Protein 4RTH (pdb70)

Sequence (333 aa):
NTDFISYVGDGFKLLIPSKWNPSKEREFPGQVLRYEDNFDANSNVSVIIQPTSKKAITEYGSPEEFLSQVDYLLGKQAYGGKTDETDAVATANVLESSTPVVDGKQYYSITVLTRTADGDEGGKHQLITATVSDGKLYICKAQAGDKRWFKGARKGVEKAAASFSVANTDFISYVGDGFKLLIPSKWNPSKEREFPGQVLRYEDNFDANSNVSVIIQPTSKKAITEYGSPEEFLSQVDYLLGKQAYGGKTDTDAVATANVLESSTPVVDGKQYYSITVLTRTADGDEGGKHQLITATVSDGKLYICKAQAGDKRWFKGARKGVEKAAASFSVA

Radius of gyration: 23.21 Å; Cα contacts (8 Å, |Δi|>4): 766; chains: 2; bounding box: 55×47×57 Å

Nearest PDB structures (foldseek):
  4rth-assembly2_B  TM=1.006E+00  e=1.997E-32  Zea mays
  4rth-assembly1_A  TM=9.972E-01  e=3.518E-30  Zea mays
  5xnl-assembly1_p  TM=9.297E-01  e=4.493E-24  Pisum sativum
  8z9d-assembly1_PP  TM=9.153E-01  e=4.556E-23  Spinacia oleracea
  1v2b-assembly2_B  TM=9.712E-01  e=4.943E-21  Nicotiana tabacum

Secondary structure (DSSP, 8-state):
--SEEEEE-SSEEEEEETT-EE-----STTEEEEEE-SS-TTSEEEEEEEE-S-SSGGGG-SHHHHHHHTGGGG-SB---------S-EEEEEEEEEE--EETTEE-EEEEEEEEESSSS--EEEEEEEEEEETTEEEEEEEEEEHHHHTTT-HHHHHHHHHH-EE-/-TTEEEEE-SSEEEEEETT-EE-----STTEEEEEE-SS-TTSEEEEEEEE-S-SSGGGG-SHHHHHHHTGGGG-SB---------SEEEEEEEEEE--EETTEEEEEEEEEEEESTT---EEEEEEEEEEETTEEEEEEEEEEHHHHTTT-HHHHHHHHHH-EE-

Structure (mmCIF, N/CA/C/O backbone):
data_4RTH
#
_entry.id   4RTH
#
_cell.length_a   40.058
_cell.length_b   38.328
_cell.length_c   61.116
_cell.angle_alpha   83.41
_cell.angle_beta   66.40
_cell.angle_gamma   63.53
#
_symmetry.space_group_name_H-M   'P 1'
#
loop_
_entity.id
_entity.type
_entity.pdbx_description
1 polymer 'Membrane-extrinsic protein of photosystem II PsbP'
2 water water
#
loop_
_atom_site.group_PDB
_atom_site.id
_atom_site.type_symbol
_atom_site.label_atom_id
_atom_site.label_alt_id
_atom_site.label_comp_id
_atom_site.label_asym_id
_atom_site.label_entity_id
_atom_site.label_seq_id
_atom_site.pdbx_PDB_ins_code
_atom_site.Cartn_x
_atom_site.Cartn_y
_atom_site.Cartn_z
_atom_site.occupancy
_atom_site.B_iso_or_equiv
_atom_site.auth_seq_id
_atom_site.auth_comp_id
_atom_site.auth_asym_id
_atom_site.auth_atom_id
_atom_site.pdbx_PDB_model_num
ATOM 1 N N . ASN A 1 15 ? 19.901 -8.410 -25.577 1.00 44.21 15 ASN A N 1
ATOM 2 C CA . ASN A 1 15 ? 20.422 -8.651 -24.197 1.00 42.49 15 ASN A CA 1
ATOM 3 C C . ASN A 1 15 ? 19.515 -9.624 -23.434 1.00 42.14 15 ASN A C 1
ATOM 4 O O . ASN A 1 15 ? 18.287 -9.522 -23.501 1.00 43.71 15 ASN A O 1
ATOM 9 N N . THR A 1 16 ? 20.130 -10.576 -22.734 1.00 38.47 16 THR A N 1
ATOM 10 C CA . THR A 1 16 ? 19.398 -11.601 -21.978 1.00 35.30 16 THR A CA 1
ATOM 11 C C . THR A 1 16 ? 18.727 -11.026 -20.717 1.00 30.62 16 THR A C 1
ATOM 12 O O . THR A 1 16 ? 17.606 -11.416 -20.362 1.00 31.24 16 THR A O 1
ATOM 16 N N . ASP A 1 17 ? 19.429 -10.122 -20.034 1.00 26.10 17 ASP A N 1
ATOM 17 C CA . ASP A 1 17 ? 18.934 -9.527 -18.785 1.00 22.34 17 ASP A CA 1
ATOM 18 C C . ASP A 1 17 ? 17.928 -8.390 -18.974 1.00 18.35 17 ASP A C 1
ATOM 19 O O . A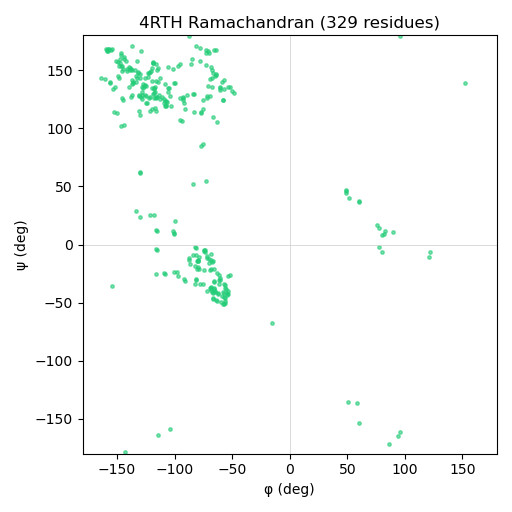SP A 1 17 ? 17.213 -8.043 -18.029 1.00 16.07 17 ASP A O 1
ATOM 24 N N . PHE A 1 18 ? 17.914 -7.768 -20.154 1.00 15.16 18 PHE A N 1
ATOM 25 C CA . PHE A 1 18 ? 17.060 -6.622 -20.406 1.00 13.71 18 PHE A CA 1
ATOM 26 C C . PHE A 1 18 ? 16.394 -6.691 -21.749 1.00 13.32 18 PHE A C 1
ATOM 27 O O . PHE A 1 18 ? 16.928 -7.263 -22.692 1.00 16.44 18 PHE A O 1
ATOM 35 N N . ILE A 1 19 ? 15.217 -6.102 -21.836 1.00 12.04 19 ILE A N 1
ATOM 36 C CA . ILE A 1 19 ? 14.633 -5.838 -23.136 1.00 12.66 19 ILE A CA 1
ATOM 37 C C . ILE A 1 19 ? 14.746 -4.352 -23.440 1.00 11.75 19 ILE A C 1
ATOM 38 O O . ILE A 1 19 ? 14.832 -3.525 -22.530 1.00 11.12 19 ILE A O 1
ATOM 43 N N . SER A 1 20 ? 14.800 -4.038 -24.719 1.00 11.32 20 SER A N 1
ATOM 44 C CA . SER A 1 20 ? 14.822 -2.668 -25.183 1.00 11.79 20 SER A CA 1
ATOM 45 C C . SER A 1 20 ? 13.379 -2.207 -25.458 1.00 11.23 20 SER A C 1
ATOM 46 O O . SER A 1 20 ? 12.663 -2.825 -26.254 1.00 12.54 20 SER A O 1
ATOM 49 N N . TYR A 1 21 ? 12.958 -1.145 -24.782 1.00 9.97 21 TYR A N 1
ATOM 50 C CA . TYR A 1 21 ? 11.644 -0.555 -24.960 1.00 9.60 21 TYR A CA 1
ATOM 51 C C . TYR A 1 21 ? 11.785 0.811 -25.630 1.00 9.67 21 TYR A C 1
ATOM 52 O O . TYR A 1 21 ? 12.502 1.653 -25.132 1.00 10.56 21 TYR A O 1
ATOM 61 N N . VAL A 1 22 ? 11.066 1.034 -26.729 1.00 8.96 22 VAL A N 1
ATOM 62 C CA . VAL A 1 22 ? 11.075 2.330 -27.403 1.00 9.10 22 VAL A CA 1
ATOM 63 C C . VAL A 1 22 ? 9.678 2.910 -27.332 1.00 9.50 22 VAL A C 1
ATOM 64 O O . VAL A 1 22 ? 8.723 2.393 -27.928 1.00 9.68 22 VAL A O 1
ATOM 68 N N . GLY A 1 23 ? 9.538 4.013 -26.630 1.00 9.90 23 GLY A N 1
ATOM 69 C CA . GLY A 1 23 ? 8.234 4.651 -26.493 1.00 10.59 23 GLY A CA 1
ATOM 70 C C . GLY A 1 23 ? 8.125 5.876 -27.366 1.00 11.46 23 GLY A C 1
ATOM 71 O O . GLY A 1 23 ? 8.872 6.015 -28.338 1.00 13.29 23 GLY A O 1
ATOM 72 N N . ASP A 1 24 ? 7.196 6.765 -27.012 1.00 12.57 24 ASP A N 1
ATOM 73 C CA . ASP A 1 24 ? 6.971 7.995 -27.750 1.00 13.58 24 ASP A CA 1
ATOM 74 C C . ASP A 1 24 ? 8.038 9.035 -27.439 1.00 12.90 24 ASP A C 1
ATOM 75 O O . ASP A 1 24 ? 7.843 9.886 -26.574 1.00 14.74 24 ASP A O 1
ATOM 80 N N . GLY A 1 25 ? 9.164 8.950 -28.146 1.00 12.14 25 GLY A N 1
ATOM 81 C CA . GLY A 1 25 ? 10.264 9.904 -28.027 1.00 11.56 25 GLY A CA 1
ATOM 82 C C . GLY A 1 25 ? 11.317 9.555 -26.981 1.00 10.87 25 GLY A C 1
ATOM 83 O O . GLY A 1 25 ? 12.206 10.340 -26.694 1.00 11.13 25 GLY A O 1
ATOM 84 N N . PHE A 1 26 ? 11.250 8.338 -26.462 1.00 10.33 26 PHE A N 1
ATOM 85 C CA . PHE A 1 26 ? 12.235 7.895 -25.478 1.00 9.39 26 PHE A CA 1
ATOM 86 C C . PHE A 1 26 ? 12.495 6.425 -25.633 1.00 9.81 26 PHE A C 1
ATOM 87 O O . PHE A 1 26 ? 11.715 5.706 -26.282 1.00 9.28 26 PHE A O 1
ATOM 95 N N . LYS A 1 27 ? 13.582 5.966 -25.024 1.00 9.82 27 LYS A N 1
ATOM 96 C CA . LYS A 1 27 ? 13.832 4.531 -24.933 1.00 10.58 27 LYS A CA 1
ATOM 97 C C . LYS A 1 27 ? 14.491 4.196 -23.609 1.00 9.26 27 LYS A C 1
ATOM 98 O O . LYS A 1 27 ? 15.029 5.074 -22.935 1.00 9.64 27 LYS A O 1
ATOM 104 N N . LEU A 1 28 ? 14.389 2.938 -23.214 1.00 8.49 28 LEU A N 1
ATOM 105 C CA . LEU A 1 28 ? 15.043 2.448 -21.997 1.00 8.58 28 LEU A CA 1
ATOM 106 C C . LEU A 1 28 ? 15.206 0.952 -22.041 1.00 8.70 28 LEU A C 1
ATOM 107 O O . LEU A 1 28 ? 14.630 0.284 -22.899 1.00 9.18 28 LEU A O 1
ATOM 112 N N . LEU A 1 29 ? 16.021 0.448 -21.119 1.00 8.83 29 LEU A N 1
ATOM 113 C CA . LEU A 1 29 ? 16.175 -0.976 -20.890 1.00 8.93 29 LEU A CA 1
ATOM 114 C C . LEU A 1 29 ? 15.332 -1.362 -19.683 1.00 9.04 29 LEU A C 1
ATOM 115 O O . LEU A 1 29 ? 15.290 -0.646 -18.685 1.00 9.67 29 LEU A O 1
ATOM 120 N N . ILE A 1 30 ? 14.661 -2.502 -19.780 1.00 8.93 30 ILE A N 1
ATOM 121 C CA . ILE A 1 30 ? 13.774 -2.976 -18.724 1.00 9.28 30 ILE A CA 1
ATOM 122 C C . ILE A 1 30 ? 14.187 -4.416 -18.383 1.00 9.22 30 ILE A C 1
ATOM 123 O O . ILE A 1 30 ? 14.388 -5.223 -19.293 1.00 9.13 30 ILE A O 1
ATOM 128 N N . PRO A 1 31 ? 14.290 -4.748 -17.088 1.00 9.45 31 PRO A N 1
ATOM 129 C CA . PRO A 1 31 ? 14.592 -6.133 -16.721 1.00 9.87 31 PRO A CA 1
ATOM 130 C C . PRO A 1 31 ? 13.686 -7.108 -17.466 1.00 10.93 31 PRO A C 1
ATOM 131 O O . PRO A 1 31 ? 12.483 -6.914 -17.534 1.00 9.94 31 PRO A O 1
ATOM 135 N N . SER A 1 32 ? 14.286 -8.127 -18.069 1.00 12.39 32 SER A N 1
ATOM 136 C CA . SER A 1 32 ? 13.602 -8.963 -19.026 1.00 13.51 32 SER A CA 1
ATOM 137 C C . SER A 1 32 ? 12.509 -9.845 -18.427 1.00 14.14 32 SER A C 1
ATOM 138 O O . SER A 1 32 ? 11.619 -10.280 -19.154 1.00 14.93 32 SER A O 1
ATOM 141 N N . LYS A 1 33 ? 12.578 -10.098 -17.130 1.00 14.93 33 LYS A N 1
ATOM 142 C CA . LYS A 1 33 ? 11.530 -10.850 -16.423 1.00 16.27 33 LYS A CA 1
ATOM 143 C C . LYS A 1 33 ? 10.299 -10.005 -16.080 1.00 14.76 33 LYS A C 1
ATOM 144 O O . LYS A 1 33 ? 9.257 -10.550 -15.737 1.00 16.47 33 LYS A O 1
ATOM 150 N N . TRP A 1 34 ? 10.402 -8.683 -16.171 1.00 12.27 34 TRP A N 1
ATOM 151 C CA . TRP A 1 34 ? 9.265 -7.817 -15.868 1.00 10.98 34 TRP A CA 1
ATOM 152 C C . TRP A 1 34 ? 8.262 -7.791 -17.014 1.00 11.51 34 TRP A C 1
ATOM 153 O O . TRP A 1 34 ? 8.594 -8.133 -18.143 1.00 11.95 34 TRP A O 1
ATOM 164 N N . ASN A 1 35 ? 7.025 -7.427 -16.700 1.00 10.84 35 ASN A N 1
ATOM 165 C CA . ASN A 1 35 ? 5.974 -7.351 -17.701 1.00 12.03 35 ASN A CA 1
ATOM 166 C C . ASN A 1 35 ? 5.179 -6.066 -17.623 1.00 10.48 35 ASN A C 1
ATOM 167 O O . ASN A 1 35 ? 5.160 -5.400 -16.587 1.00 9.60 35 ASN A O 1
ATOM 172 N N . PRO A 1 36 ? 4.527 -5.696 -18.735 1.00 10.87 36 PRO A N 1
ATOM 173 C CA . PRO A 1 36 ? 3.742 -4.479 -18.742 1.00 11.96 36 PRO A CA 1
ATOM 174 C C . PRO A 1 36 ? 2.557 -4.540 -17.812 1.00 12.58 36 PRO A C 1
ATOM 175 O O . PRO A 1 36 ? 1.982 -5.608 -17.594 1.00 15.27 36 PRO A O 1
ATOM 179 N N . SER A 1 37 ? 2.252 -3.398 -17.219 1.00 12.75 37 SER A N 1
ATOM 180 C CA . SER A 1 37 ? 1.116 -3.218 -16.343 1.00 13.56 37 SER A CA 1
ATOM 181 C C . SER A 1 37 ? 0.266 -2.092 -16.907 1.00 15.00 37 SER A C 1
ATOM 182 O O . SER A 1 37 ? 0.805 -1.116 -17.425 1.00 13.97 37 SER A O 1
ATOM 185 N N . LYS A 1 38 ? -1.054 -2.208 -16.774 1.00 16.85 38 LYS A N 1
ATOM 186 C CA . LYS A 1 38 ? -1.961 -1.128 -17.191 1.00 18.45 38 LYS A CA 1
ATOM 187 C C . LYS A 1 38 ? -2.141 -0.051 -16.133 1.00 17.39 38 LYS A C 1
ATOM 188 O O . LYS A 1 38 ? -2.767 0.971 -16.408 1.00 17.11 38 LYS A O 1
ATOM 194 N N . GLU A 1 39 ? -1.623 -0.289 -14.930 1.00 16.34 39 GLU A N 1
ATOM 195 C CA . GLU A 1 39 ? -1.773 0.657 -13.825 1.00 16.70 39 GLU A CA 1
ATOM 196 C C . GLU A 1 39 ? -1.141 1.992 -14.157 1.00 15.99 39 GLU A C 1
ATOM 197 O O . GLU A 1 39 ? -0.028 2.048 -14.682 1.00 14.64 39 GLU A O 1
ATOM 203 N N . ARG A 1 40 ? -1.882 3.059 -13.884 1.00 15.27 40 ARG A N 1
ATOM 204 C CA . ARG A 1 40 ? -1.406 4.412 -14.137 1.00 16.05 40 ARG A CA 1
ATOM 205 C C . ARG A 1 40 ? -1.629 5.251 -12.899 1.00 16.81 40 ARG A C 1
ATOM 206 O O . ARG A 1 40 ? -2.770 5.481 -12.503 1.00 19.15 40 ARG A O 1
ATOM 214 N N . GLU A 1 41 ? -0.537 5.696 -12.290 1.00 16.92 41 GLU A N 1
ATOM 215 C CA . GLU A 1 41 ? -0.565 6.432 -11.014 1.00 18.07 41 GLU A CA 1
ATOM 216 C C . GLU A 1 41 ? -0.503 7.946 -11.185 1.00 19.11 41 GLU A C 1
ATOM 217 O O . GLU A 1 41 ? -0.954 8.708 -10.316 1.00 20.43 41 GLU A O 1
ATOM 223 N N . PHE A 1 42 ? 0.100 8.379 -12.279 1.00 18.34 42 PHE A N 1
ATOM 224 C CA . PHE A 1 42 ? 0.518 9.769 -12.422 1.00 17.68 42 PHE A CA 1
ATOM 225 C C . PHE A 1 42 ? -0.056 10.361 -13.703 1.00 18.74 42 PHE A C 1
ATOM 226 O O . PHE A 1 42 ? -0.162 9.673 -14.713 1.00 16.05 42 PHE A O 1
ATOM 234 N N . PRO A 1 43 ? -0.436 11.649 -13.656 1.00 21.22 43 PRO A N 1
ATOM 235 C CA . PRO A 1 43 ? -0.826 12.334 -14.880 1.00 20.83 43 PRO A CA 1
ATOM 236 C C . PRO A 1 43 ? 0.303 12.275 -15.904 1.00 18.03 43 PRO A C 1
ATOM 237 O O . PRO A 1 43 ? 1.484 12.479 -15.566 1.00 19.49 43 PRO A O 1
ATOM 241 N N . GLY A 1 44 ? -0.063 11.937 -17.130 1.00 15.47 44 GLY A N 1
ATOM 242 C CA . GLY A 1 44 ? 0.895 11.860 -18.222 1.00 14.38 44 GLY A CA 1
ATOM 243 C C . GLY A 1 44 ? 1.717 10.591 -18.261 1.00 12.79 44 GLY A C 1
ATOM 244 O O . GLY A 1 44 ? 2.630 10.483 -19.067 1.00 11.65 44 GLY A O 1
ATOM 245 N N . GLN A 1 45 ? 1.374 9.620 -17.416 1.00 11.64 45 GLN A N 1
ATOM 246 C CA . GLN A 1 45 ? 2.094 8.341 -17.424 1.00 11.01 45 GLN A CA 1
ATOM 247 C C . GLN A 1 45 ? 1.790 7.554 -18.694 1.00 11.30 45 GLN A C 1
ATOM 248 O O . GLN A 1 45 ? 0.642 7.337 -19.041 1.00 12.05 45 GLN A O 1
ATOM 254 N N . VAL A 1 46 ? 2.838 7.127 -19.370 1.00 10.68 46 VAL A N 1
ATOM 255 C CA . VAL A 1 46 ? 2.715 6.388 -20.624 1.00 10.33 46 VAL A CA 1
ATOM 256 C C . VAL A 1 46 ? 3.228 4.940 -20.546 1.00 10.46 46 VAL A C 1
ATOM 257 O O . VAL A 1 46 ? 3.107 4.188 -21.509 1.00 10.63 46 VAL A O 1
ATOM 261 N N . LEU A 1 47 ? 3.807 4.552 -19.415 1.00 9.98 47 LEU A N 1
ATOM 262 C CA . LEU A 1 47 ? 4.421 3.241 -19.297 1.00 10.17 47 LEU A CA 1
ATOM 263 C C . LEU A 1 47 ? 4.485 2.770 -17.850 1.00 9.21 47 LEU A C 1
ATOM 264 O O . LEU A 1 47 ? 4.774 3.558 -16.950 1.00 8.66 47 LEU A O 1
ATOM 269 N N . ARG A 1 48 ? 4.228 1.488 -17.650 1.00 8.79 48 ARG A N 1
ATOM 270 C CA . ARG A 1 48 ? 4.596 0.805 -16.402 1.00 8.91 48 ARG A CA 1
ATOM 271 C C . ARG A 1 48 ? 4.980 -0.630 -16.700 1.00 8.65 48 ARG A C 1
ATOM 272 O O . ARG A 1 48 ? 4.204 -1.349 -17.337 1.00 9.61 48 ARG A O 1
ATOM 280 N N . TYR A 1 49 ? 6.168 -1.041 -16.253 1.00 8.06 49 TYR A N 1
ATOM 281 C CA . TYR A 1 49 ? 6.547 -2.462 -16.231 1.00 8.34 49 TYR A CA 1
ATOM 282 C C . TYR A 1 49 ? 6.852 -2.807 -14.793 1.00 8.60 49 TYR A C 1
ATOM 283 O O . TYR A 1 49 ? 7.295 -1.951 -14.018 1.00 8.68 49 TYR A O 1
ATOM 292 N N . GLU A 1 50 ? 6.609 -4.053 -14.417 1.00 8.94 50 GLU A N 1
ATOM 293 C CA . GLU A 1 50 ? 6.796 -4.472 -13.036 1.00 9.62 50 GLU A CA 1
ATOM 294 C C . GLU A 1 50 ? 7.156 -5.959 -12.945 1.00 9.59 50 GLU A C 1
ATOM 295 O O . GLU A 1 50 ? 6.863 -6.759 -13.839 1.00 9.33 50 GLU A O 1
ATOM 301 N N . ASP A 1 51 ? 7.783 -6.304 -11.833 1.00 10.05 51 ASP A N 1
ATOM 302 C CA . ASP A 1 51 ? 8.071 -7.696 -11.473 1.00 11.23 51 ASP A CA 1
ATOM 303 C C . ASP A 1 51 ? 6.776 -8.447 -11.173 1.00 13.04 51 ASP A C 1
ATOM 304 O O . ASP A 1 51 ? 5.944 -7.935 -10.465 1.00 14.15 51 ASP A O 1
ATOM 309 N N . ASN A 1 52 ? 6.687 -9.669 -11.710 1.00 14.58 52 ASN A N 1
ATOM 310 C CA . ASN A 1 52 ? 5.520 -10.543 -11.590 1.00 16.73 52 ASN A CA 1
ATOM 311 C C . ASN A 1 52 ? 5.259 -10.869 -10.132 1.00 16.68 52 ASN A C 1
ATOM 312 O O . ASN A 1 52 ? 4.112 -11.044 -9.717 1.00 19.51 52 ASN A O 1
ATOM 317 N N . PHE A 1 53 ? 6.334 -10.969 -9.356 1.00 14.42 53 PHE A N 1
ATOM 318 C CA . PHE A 1 53 ? 6.259 -11.411 -7.973 1.00 15.71 53 PHE A CA 1
ATOM 319 C C . PHE A 1 53 ? 6.104 -10.293 -6.954 1.00 16.00 53 PHE A C 1
ATOM 320 O O . PHE A 1 53 ? 5.557 -10.507 -5.877 1.00 18.69 53 PHE A O 1
ATOM 328 N N . ASP A 1 54 ? 6.636 -9.120 -7.278 1.00 14.57 54 ASP A N 1
ATOM 329 C CA . ASP A 1 54 ? 6.559 -7.984 -6.361 1.00 14.61 54 ASP A CA 1
ATOM 330 C C . ASP A 1 54 ? 6.384 -6.717 -7.171 1.00 13.27 54 ASP A C 1
ATOM 331 O O . ASP A 1 54 ? 7.353 -6.194 -7.725 1.00 12.49 54 ASP A O 1
ATOM 336 N N . ALA A 1 55 ? 5.154 -6.213 -7.210 1.00 13.09 55 ALA A N 1
ATOM 337 C CA . ALA A 1 55 ? 4.825 -5.062 -8.038 1.00 12.58 55 ALA A CA 1
ATOM 338 C C . ALA A 1 55 ? 5.502 -3.784 -7.596 1.00 12.83 55 ALA A C 1
ATOM 339 O O . ALA A 1 55 ? 5.523 -2.825 -8.362 1.00 12.69 55 ALA A O 1
ATOM 341 N N . ASN A 1 56 ? 6.064 -3.776 -6.391 1.00 11.67 56 ASN A N 1
ATOM 342 C CA . ASN A 1 56 ? 6.857 -2.635 -5.931 1.00 12.55 56 ASN A CA 1
ATOM 343 C C . ASN A 1 56 ? 8.202 -2.520 -6.638 1.00 10.61 56 ASN A C 1
ATOM 344 O O . ASN A 1 56 ? 8.889 -1.499 -6.491 1.00 9.55 56 ASN A O 1
ATOM 349 N N . SER A 1 57 ? 8.596 -3.554 -7.376 1.00 9.52 57 SER A N 1
ATOM 350 C CA . SER A 1 57 ? 9.746 -3.463 -8.265 1.00 8.97 57 SER A CA 1
ATOM 351 C C . SER A 1 57 ? 9.208 -3.096 -9.617 1.00 8.89 57 SER A C 1
ATOM 352 O O . SER A 1 57 ? 8.597 -3.922 -10.272 1.00 9.34 57 SER A O 1
ATOM 355 N N . ASN A 1 58 ? 9.414 -1.846 -10.034 1.00 8.25 58 ASN A N 1
ATOM 356 C CA . ASN A 1 58 ? 8.775 -1.387 -11.259 1.00 8.62 58 ASN A CA 1
ATOM 357 C C . ASN A 1 58 ? 9.489 -0.214 -11.874 1.00 8.21 58 ASN A C 1
ATOM 358 O O . ASN A 1 58 ? 10.384 0.369 -11.266 1.00 8.31 58 ASN A O 1
ATOM 363 N N . VAL A 1 59 ? 9.104 0.098 -13.106 1.00 7.88 59 VAL A N 1
ATOM 364 C CA . VAL A 1 59 ? 9.592 1.304 -13.781 1.00 7.52 59 VAL A CA 1
ATOM 365 C C . VAL A 1 59 ? 8.410 1.977 -14.476 1.00 7.96 59 VAL A C 1
ATOM 366 O O . VAL A 1 59 ? 7.527 1.301 -15.029 1.00 8.17 59 VAL A O 1
ATOM 370 N N . SER A 1 60 ? 8.388 3.309 -14.411 1.00 7.80 60 SER A N 1
ATOM 371 C CA . SER A 1 60 ? 7.308 4.132 -14.939 1.00 8.27 60 SER A CA 1
ATOM 372 C C . SER A 1 60 ? 7.932 5.201 -15.800 1.00 7.76 60 SER A C 1
ATOM 373 O O . SER A 1 60 ? 9.030 5.652 -15.485 1.00 7.74 60 SER A O 1
ATOM 376 N N . VAL A 1 61 ? 7.241 5.604 -16.865 1.00 7.32 61 VAL A N 1
ATOM 377 C CA . VAL A 1 61 ? 7.629 6.785 -17.652 1.00 7.72 61 VAL A CA 1
ATOM 378 C C . VAL A 1 61 ? 6.452 7.736 -17.740 1.00 8.65 61 VAL A C 1
ATOM 379 O O . VAL A 1 61 ? 5.313 7.310 -17.948 1.00 8.72 61 VAL A O 1
ATOM 383 N N . ILE A 1 62 ? 6.761 9.021 -17.573 1.00 9.80 62 ILE A N 1
ATOM 384 C CA . ILE A 1 62 ? 5.769 10.097 -17.563 1.00 11.89 62 ILE A CA 1
ATOM 385 C C . ILE A 1 62 ? 6.217 11.140 -18.574 1.00 12.60 62 ILE A C 1
ATOM 386 O O . ILE A 1 62 ? 7.403 11.482 -18.651 1.00 13.39 62 ILE A O 1
ATOM 391 N N . ILE A 1 63 ? 5.266 11.661 -19.343 1.00 12.78 63 ILE A N 1
ATOM 392 C CA . ILE A 1 63 ? 5.534 12.726 -20.289 1.00 13.82 63 ILE A CA 1
ATOM 393 C C . ILE A 1 63 ? 4.480 13.799 -20.070 1.00 14.72 63 ILE A C 1
ATOM 394 O O . ILE A 1 63 ? 3.278 13.510 -20.043 1.00 15.29 63 ILE A O 1
ATOM 399 N N . GLN A 1 64 ? 4.938 15.030 -19.886 1.00 16.05 64 GLN A N 1
ATOM 400 C CA . GLN A 1 64 ? 4.010 16.152 -19.708 1.00 18.09 64 GLN A CA 1
ATOM 401 C C . GLN A 1 64 ? 4.477 17.358 -20.459 1.00 18.58 64 GLN A C 1
ATOM 402 O O . GLN A 1 64 ? 5.671 17.563 -20.610 1.00 17.63 64 GLN A O 1
ATOM 408 N N . PRO A 1 65 ? 3.537 18.217 -20.881 1.00 19.33 65 PRO A N 1
ATOM 409 C CA . PRO A 1 65 ? 3.953 19.483 -21.466 1.00 19.55 65 PRO A CA 1
ATOM 410 C C . PRO A 1 65 ? 4.684 20.376 -20.464 1.00 19.60 65 PRO A C 1
ATOM 411 O O . PRO A 1 65 ? 4.384 20.361 -19.281 1.00 21.23 65 PRO A O 1
ATOM 415 N N . THR A 1 66 ? 5.645 21.145 -20.953 1.00 19.27 66 THR A N 1
ATOM 416 C CA . THR A 1 66 ? 6.334 22.127 -20.132 1.00 21.30 66 THR A CA 1
ATOM 417 C C . THR A 1 66 ? 6.673 23.363 -20.959 1.00 23.23 66 THR A C 1
ATOM 418 O O . THR A 1 66 ? 6.942 23.265 -22.156 1.00 25.04 66 THR A O 1
ATOM 422 N N . SER A 1 67 ? 6.737 24.501 -20.274 1.00 27.52 67 SER A N 1
ATOM 423 C CA . SER A 1 67 ? 7.217 25.754 -20.871 1.00 30.74 67 SER A CA 1
ATOM 424 C C . SER A 1 67 ? 8.742 25.902 -20.754 1.00 29.26 67 SER A C 1
ATOM 425 O O . SER A 1 67 ? 9.334 26.771 -21.387 1.00 30.43 67 SER A O 1
ATOM 428 N N . LYS A 1 68 ? 9.363 25.044 -19.943 1.00 28.39 68 LYS A N 1
ATOM 429 C CA . LYS A 1 68 ? 10.814 25.007 -19.802 1.00 26.59 68 LYS A CA 1
ATOM 430 C C . LYS A 1 68 ? 11.532 24.538 -21.071 1.00 25.17 68 LYS A C 1
ATOM 431 O O . LYS A 1 68 ? 10.997 23.756 -21.856 1.00 29.13 68 LYS A O 1
ATOM 437 N N . LYS A 1 69 ? 12.752 25.024 -21.275 1.00 25.22 69 LYS A N 1
ATOM 438 C CA . LYS A 1 69 ? 13.582 24.596 -22.410 1.00 25.16 69 LYS A CA 1
ATOM 439 C C . LYS A 1 69 ? 14.591 23.529 -22.022 1.00 22.48 69 LYS A C 1
ATOM 440 O O . LYS A 1 69 ? 15.084 22.777 -22.878 1.00 21.71 69 LYS A O 1
ATOM 446 N N . ALA A 1 70 ? 14.921 23.492 -20.734 1.00 18.87 70 ALA A N 1
ATOM 447 C CA . ALA A 1 70 ? 15.895 22.551 -20.211 1.00 18.29 70 ALA A CA 1
ATOM 448 C C . ALA A 1 70 ? 15.517 22.182 -18.787 1.00 15.43 70 ALA A C 1
ATOM 449 O O . ALA A 1 70 ? 14.892 22.957 -18.079 1.00 14.86 70 ALA A O 1
ATOM 451 N N . ILE A 1 71 ? 15.933 20.997 -18.377 1.00 14.49 71 ILE A N 1
ATOM 452 C CA . ILE A 1 71 ? 15.605 20.488 -17.055 1.00 13.94 71 ILE A CA 1
ATOM 453 C C . ILE A 1 71 ? 16.149 21.382 -15.934 1.00 13.07 71 ILE A C 1
ATOM 454 O O . ILE A 1 71 ? 15.570 21.484 -14.851 1.00 11.77 71 ILE A O 1
ATOM 459 N N . THR A 1 72 ? 17.274 22.041 -16.204 1.00 12.79 72 THR A N 1
ATOM 460 C CA . THR A 1 72 ? 17.889 22.902 -15.195 1.00 13.19 72 THR A CA 1
ATOM 461 C C . THR A 1 72 ? 17.054 24.142 -14.863 1.00 13.60 72 THR A C 1
ATOM 462 O O . THR A 1 72 ? 17.288 24.789 -13.832 1.00 13.46 72 THR A O 1
ATOM 466 N N . GLU A 1 73 ? 16.079 24.471 -15.687 1.00 13.69 73 GLU A N 1
ATOM 467 C CA . GLU A 1 73 ? 15.170 25.570 -15.377 1.00 13.94 73 GLU A CA 1
ATOM 468 C C . GLU A 1 73 ? 14.183 25.265 -14.252 1.00 13.96 73 GLU A C 1
ATOM 469 O O . GLU A 1 73 ? 13.468 26.157 -13.767 1.00 15.18 73 GLU A O 1
ATOM 475 N N . TYR A 1 74 ? 14.136 24.000 -13.834 1.00 13.25 74 TYR A N 1
ATOM 476 C CA . TYR A 1 74 ? 13.370 23.633 -12.661 1.00 13.57 74 TYR A CA 1
ATOM 477 C C . TYR A 1 74 ? 14.132 23.910 -11.371 1.00 13.56 74 TYR A C 1
ATOM 478 O O . TYR A 1 74 ? 13.594 23.705 -10.284 1.00 15.19 74 TYR A O 1
ATOM 487 N N . GLY A 1 75 ? 15.377 24.375 -11.476 1.00 11.67 75 GLY A N 1
ATOM 488 C CA . GLY A 1 75 ? 16.231 24.536 -10.319 1.00 11.92 75 GLY A CA 1
ATOM 489 C C . GLY A 1 75 ? 17.135 23.342 -10.119 1.00 11.45 75 GLY A C 1
ATOM 490 O O . GLY A 1 75 ? 17.362 22.553 -11.041 1.00 13.88 75 GLY A O 1
ATOM 491 N N . SER A 1 76 ? 17.666 23.206 -8.921 1.00 10.82 76 SER A N 1
ATOM 492 C CA . SER A 1 76 ? 18.559 22.114 -8.561 1.00 11.04 76 SER A CA 1
ATOM 493 C C . SER A 1 76 ? 17.828 20.786 -8.603 1.00 10.16 76 SER A C 1
ATOM 494 O O . SER A 1 76 ? 16.619 20.775 -8.669 1.00 9.43 76 SER A O 1
ATOM 497 N N . PRO A 1 77 ? 18.559 19.662 -8.550 1.00 10.24 77 PRO A N 1
ATOM 498 C CA . PRO A 1 77 ? 17.832 18.396 -8.503 1.00 10.10 77 PRO A CA 1
ATOM 499 C C . PRO A 1 77 ? 16.835 18.309 -7.342 1.00 9.56 77 PRO A C 1
ATOM 500 O O . PRO A 1 77 ? 15.742 17.773 -7.511 1.00 8.34 77 PRO A O 1
ATOM 504 N N . GLU A 1 78 ? 17.188 18.863 -6.185 1.00 9.98 78 GLU A N 1
ATOM 505 C CA . GLU A 1 78 ? 16.263 18.864 -5.038 1.00 10.12 78 GLU A CA 1
ATOM 506 C C . GLU A 1 78 ? 15.068 19.785 -5.258 1.00 9.67 78 GLU A C 1
ATOM 507 O O . GLU A 1 78 ? 13.963 19.454 -4.843 1.00 9.28 78 GLU A O 1
ATOM 513 N N . GLU A 1 79 ? 15.286 20.928 -5.891 1.00 8.76 79 GLU A N 1
ATOM 514 C CA . GLU A 1 79 ? 14.171 21.814 -6.251 1.00 9.06 79 GLU A CA 1
ATOM 515 C C . GLU A 1 79 ? 13.264 21.170 -7.290 1.00 8.83 79 GLU A C 1
ATOM 516 O O . GLU A 1 79 ? 12.032 21.331 -7.258 1.00 8.80 79 GLU A O 1
ATOM 522 N N . PHE A 1 80 ? 13.859 20.448 -8.226 1.00 8.71 80 PHE A N 1
ATOM 523 C CA . PHE A 1 80 ? 13.068 19.703 -9.195 1.00 8.55 80 PHE A CA 1
ATOM 524 C C . PHE A 1 80 ? 12.241 18.638 -8.489 1.00 8.47 80 PHE A C 1
ATOM 525 O O . PHE A 1 80 ? 11.036 18.527 -8.697 1.00 8.36 80 PHE A O 1
ATOM 533 N N . LEU A 1 81 ? 12.895 17.870 -7.625 1.00 8.16 81 LEU A N 1
ATOM 534 C CA . LEU A 1 81 ? 12.190 16.811 -6.903 1.00 8.25 81 LEU A CA 1
ATOM 535 C C . LEU A 1 81 ? 11.007 17.388 -6.090 1.00 8.72 81 LEU A C 1
ATOM 536 O O . LEU A 1 81 ? 9.951 16.787 -6.038 1.00 9.02 81 LEU A O 1
ATOM 541 N N . SER A 1 82 ? 11.224 18.544 -5.469 1.00 8.73 82 SER A N 1
ATOM 542 C CA . SER A 1 82 ? 10.191 19.259 -4.711 1.00 9.09 82 SER A CA 1
ATOM 543 C C . SER A 1 82 ? 8.947 19.487 -5.578 1.00 9.88 82 SER A C 1
ATOM 544 O O . SER A 1 82 ? 7.816 19.325 -5.096 1.00 11.06 82 SER A O 1
ATOM 547 N N . GLN A 1 83 ? 9.178 19.818 -6.843 1.00 9.72 83 GLN A N 1
ATOM 548 C CA . GLN A 1 83 ? 8.106 20.098 -7.790 1.00 10.53 83 GLN A CA 1
ATOM 549 C C . GLN A 1 83 ? 7.427 18.868 -8.346 1.00 10.92 83 GLN A C 1
ATOM 550 O O . GLN A 1 83 ? 6.312 18.966 -8.848 1.00 14.19 83 GLN A O 1
ATOM 556 N N . VAL A 1 84 ? 8.086 17.726 -8.297 1.00 10.84 84 VAL A N 1
ATOM 557 C CA . VAL A 1 84 ? 7.509 16.480 -8.834 1.00 10.50 84 VAL A CA 1
ATOM 558 C C . VAL A 1 84 ? 7.396 15.404 -7.775 1.00 10.48 84 VAL A C 1
ATOM 559 O O . VAL A 1 84 ? 7.324 14.214 -8.090 1.00 10.82 84 VAL A O 1
ATOM 563 N N . ASP A 1 85 ? 7.295 15.801 -6.506 1.00 10.80 85 ASP A N 1
ATOM 564 C CA . ASP A 1 85 ? 7.341 14.785 -5.438 1.00 11.52 85 ASP A CA 1
ATOM 565 C C . ASP A 1 85 ? 6.056 13.966 -5.325 1.00 11.27 85 ASP A C 1
ATOM 566 O O . ASP A 1 85 ? 6.032 12.987 -4.610 1.00 10.67 85 ASP A O 1
ATOM 571 N N . TYR A 1 86 ? 5.035 14.314 -6.120 1.00 11.37 86 TYR A N 1
ATOM 572 C CA . TYR A 1 86 ? 3.882 13.434 -6.308 1.00 12.68 86 TYR A CA 1
ATOM 573 C C . TYR A 1 86 ? 4.362 12.041 -6.759 1.00 12.96 86 TYR A C 1
ATOM 574 O O . TYR A 1 86 ? 3.701 11.027 -6.493 1.00 12.91 86 TYR A O 1
ATOM 583 N N . LEU A 1 87 ? 5.522 11.990 -7.411 1.00 12.02 87 LEU A N 1
ATOM 584 C CA . LEU A 1 87 ? 6.101 10.719 -7.868 1.00 13.20 87 LEU A CA 1
ATOM 585 C C . LEU A 1 87 ? 6.381 9.751 -6.736 1.00 14.10 87 LEU A C 1
ATOM 586 O O . LEU A 1 87 ? 6.346 8.559 -6.934 1.00 15.56 87 LEU A O 1
ATOM 591 N N . LEU A 1 88 ? 6.648 10.282 -5.548 1.00 13.72 88 LEU A N 1
ATOM 592 C CA . LEU A 1 88 ? 7.032 9.452 -4.409 1.00 14.93 88 LEU A CA 1
ATOM 593 C C . LEU A 1 88 ? 5.849 8.765 -3.754 1.00 16.55 88 LEU A C 1
ATOM 594 O O . LEU A 1 88 ? 6.045 7.868 -2.919 1.00 19.45 88 LEU A O 1
ATOM 599 N N . GLY A 1 89 ? 4.651 9.176 -4.141 1.00 16.32 89 GLY A N 1
ATOM 600 C CA . GLY A 1 89 ? 3.401 8.695 -3.579 1.00 18.20 89 GLY A CA 1
ATOM 601 C C . GLY A 1 89 ? 2.907 9.618 -2.487 1.00 17.86 89 GLY A C 1
ATOM 602 O O . GLY A 1 89 ? 3.546 10.624 -2.189 1.00 17.36 89 GLY A O 1
ATOM 603 N N . LYS A 1 90 ? 1.755 9.277 -1.913 1.00 17.72 90 LYS A N 1
ATOM 604 C CA . LYS A 1 90 ? 1.141 10.066 -0.855 1.00 18.21 90 LYS A CA 1
ATOM 605 C C . LYS A 1 90 ? 2.104 10.220 0.301 1.00 15.57 90 LYS A C 1
ATOM 606 O O . LYS A 1 90 ? 2.797 9.287 0.659 1.00 13.85 90 LYS A O 1
ATOM 612 N N . GLN A 1 91 ? 2.109 11.404 0.892 1.00 14.05 91 GLN A N 1
ATOM 613 C CA . GLN A 1 91 ? 3.027 11.713 1.990 1.00 13.07 91 GLN A CA 1
ATOM 614 C C . GLN A 1 91 ? 2.328 12.065 3.287 1.00 12.50 91 GLN A C 1
ATOM 615 O O . GLN A 1 91 ? 1.162 12.478 3.293 1.00 14.94 91 GLN A O 1
ATOM 621 N N . ALA A 1 92 ? 3.076 11.885 4.356 1.00 11.57 92 ALA A N 1
ATOM 622 C CA . ALA A 1 92 ? 2.688 12.259 5.710 1.00 12.78 92 ALA A CA 1
ATOM 623 C C . ALA A 1 92 ? 3.698 13.264 6.228 1.00 11.61 92 ALA A C 1
ATOM 624 O O . ALA A 1 92 ? 4.901 13.115 6.017 1.00 11.45 92 ALA A O 1
ATOM 626 N N . TYR A 1 93 ? 3.217 14.272 6.950 1.00 10.99 93 TYR A N 1
ATOM 627 C CA . TYR A 1 93 ? 4.067 15.382 7.327 1.00 10.88 93 TYR A CA 1
ATOM 628 C C . TYR A 1 93 ? 4.290 15.554 8.814 1.00 11.66 93 TYR A C 1
ATOM 629 O O . TYR A 1 93 ? 4.822 16.571 9.246 1.00 12.49 93 TYR A O 1
ATOM 638 N N . GLY A 1 94 ? 3.902 14.548 9.589 1.00 12.40 94 GLY A N 1
ATOM 639 C CA . GLY A 1 94 ? 4.260 14.465 10.998 1.00 13.60 94 GLY A CA 1
ATOM 640 C C . GLY A 1 94 ? 3.752 15.643 11.808 1.00 15.11 94 GLY A C 1
ATOM 641 O O . GLY A 1 94 ? 4.430 16.109 12.728 1.00 16.23 94 GLY A O 1
ATOM 642 N N . GLY A 1 95 ? 2.562 16.118 11.476 1.00 15.23 95 GLY A N 1
ATOM 643 C CA . GLY A 1 95 ? 1.975 17.243 12.204 1.00 16.17 95 GLY A CA 1
ATOM 644 C C . GLY A 1 95 ? 1.528 16.865 13.603 1.00 16.19 95 GLY A C 1
ATOM 645 O O . GLY A 1 95 ? 1.446 15.686 13.953 1.00 16.86 95 GLY A O 1
ATOM 646 N N . LYS A 1 96 ? 1.245 17.878 14.414 1.00 15.95 96 LYS A N 1
ATOM 647 C CA . LYS A 1 96 ? 0.675 17.664 15.744 1.00 17.49 96 LYS A CA 1
ATOM 648 C C . LYS A 1 96 ? -0.556 16.775 15.673 1.00 19.28 96 LYS A C 1
ATOM 649 O O . LYS A 1 96 ? -1.400 16.959 14.814 1.00 19.97 96 LYS A O 1
ATOM 655 N N . THR A 1 97 ? -0.651 15.817 16.581 1.00 22.90 97 THR A N 1
ATOM 656 C CA . THR A 1 97 ? -1.796 14.892 16.585 1.00 27.70 97 THR A CA 1
ATOM 657 C C . THR A 1 97 ? -2.430 14.798 17.957 1.00 29.79 97 THR A C 1
ATOM 658 O O . THR A 1 97 ? -1.851 15.237 18.947 1.00 28.65 97 THR A O 1
ATOM 662 N N . ASP A 1 98 ? -3.625 14.211 17.989 1.00 32.29 98 ASP A N 1
ATOM 663 C CA . ASP A 1 98 ? -4.323 13.900 19.243 1.00 36.56 98 ASP A CA 1
ATOM 664 C C . ASP A 1 98 ? -4.528 12.387 19.450 1.00 40.10 98 ASP A C 1
ATOM 665 O O . ASP A 1 98 ? -4.587 11.599 18.498 1.00 44.50 98 ASP A O 1
ATOM 670 N N . GLU A 1 104 ? -4.422 8.322 9.765 1.00 45.09 104 GLU A N 1
ATOM 671 C CA . GLU A 1 104 ? -3.103 7.772 9.463 1.00 43.98 104 GLU A CA 1
ATOM 672 C C . GLU A 1 104 ? -3.129 6.622 8.449 1.00 43.74 104 GLU A C 1
ATOM 673 O O . GLU A 1 104 ? -4.025 5.773 8.468 1.00 39.25 104 GLU A O 1
ATOM 679 N N . THR A 1 105 ? -2.147 6.639 7.544 1.00 41.86 105 THR A N 1
ATOM 680 C CA . THR A 1 105 ? -2.066 5.706 6.420 1.00 42.90 105 THR A CA 1
ATOM 681 C C . THR A 1 105 ? -0.619 5.334 6.150 1.00 42.26 105 THR A C 1
ATOM 682 O O . THR A 1 105 ? 0.273 5.782 6.852 1.00 43.29 105 THR A O 1
ATOM 686 N N . ASP A 1 106 ? -0.386 4.514 5.132 1.00 43.04 106 ASP A N 1
ATOM 687 C CA . ASP A 1 106 ? 0.964 4.093 4.754 1.00 42.14 106 ASP A CA 1
ATOM 688 C C . ASP A 1 106 ? 1.638 5.126 3.837 1.00 35.99 106 ASP A C 1
ATOM 689 O O . ASP A 1 106 ? 2.131 4.823 2.738 1.00 38.91 106 ASP A O 1
ATOM 694 N N . ALA A 1 107 ? 1.627 6.360 4.282 1.00 28.80 107 ALA A N 1
ATOM 695 C CA . ALA A 1 107 ? 2.090 7.431 3.456 1.00 21.57 107 ALA A CA 1
ATOM 696 C C . ALA A 1 107 ? 3.587 7.497 3.636 1.00 17.41 107 ALA A C 1
ATOM 697 O O . ALA A 1 107 ? 4.121 6.953 4.581 1.00 19.35 107 ALA A O 1
ATOM 699 N N . VAL A 1 108 ? 4.267 8.111 2.699 1.00 13.80 108 VAL A N 1
ATOM 700 C CA . VAL A 1 108 ? 5.707 8.308 2.791 1.00 12.30 108 VAL A CA 1
ATOM 701 C C . VAL A 1 108 ? 5.963 9.361 3.844 1.00 12.11 108 VAL A C 1
ATOM 702 O O . VAL A 1 108 ? 5.460 10.458 3.710 1.00 12.84 108 VAL A O 1
ATOM 706 N N . ALA A 1 109 ? 6.795 9.048 4.818 1.00 11.01 109 ALA A N 1
ATOM 707 C CA . ALA A 1 109 ? 7.115 9.933 5.941 1.00 11.70 109 ALA A CA 1
ATOM 708 C C . ALA A 1 109 ? 8.511 10.488 5.883 1.00 12.18 109 ALA A C 1
ATOM 709 O O . ALA A 1 109 ? 8.798 11.515 6.495 1.00 12.79 109 ALA A O 1
ATOM 711 N N . THR A 1 110 ? 9.402 9.786 5.191 1.00 11.52 110 THR A N 1
ATOM 712 C CA . THR A 1 110 ? 10.769 10.269 4.997 1.00 11.93 110 THR A CA 1
ATOM 713 C C . THR A 1 110 ? 11.129 10.102 3.535 1.00 10.13 110 THR A C 1
ATOM 714 O O . THR A 1 110 ? 10.666 9.168 2.871 1.00 10.24 110 THR A O 1
ATOM 718 N N . ALA A 1 111 ? 11.914 11.053 3.020 1.00 9.54 111 ALA A N 1
ATOM 719 C CA . ALA A 1 111 ? 12.384 11.022 1.632 1.00 9.54 111 ALA A CA 1
ATOM 720 C C . ALA A 1 111 ? 13.727 11.718 1.589 1.00 10.36 111 ALA A C 1
ATOM 721 O O . ALA A 1 111 ? 13.838 12.904 1.870 1.00 11.18 111 ALA A O 1
ATOM 723 N N . ASN A 1 112 ? 14.765 10.957 1.296 1.00 10.18 112 ASN A N 1
ATOM 724 C CA . ASN A 1 112 ? 16.108 11.495 1.328 1.00 10.78 112 ASN A CA 1
ATOM 725 C C . ASN A 1 112 ? 16.795 11.277 -0.002 1.00 10.16 112 ASN A C 1
ATOM 726 O O . ASN A 1 112 ? 16.827 10.146 -0.507 1.00 9.56 112 ASN A O 1
ATOM 731 N N . VAL A 1 113 ? 17.333 12.349 -0.569 1.00 8.98 113 VAL A N 1
ATOM 732 C CA . VAL A 1 113 ? 18.135 12.246 -1.778 1.00 9.29 113 VAL A CA 1
ATOM 733 C C . VAL A 1 113 ? 19.516 11.726 -1.382 1.00 9.90 113 VAL A C 1
ATOM 734 O O . VAL A 1 113 ? 20.258 12.398 -0.658 1.00 11.85 113 VAL A O 1
ATOM 738 N N . LEU A 1 114 ? 19.824 10.511 -1.819 1.00 9.61 114 LEU A N 1
ATOM 739 C CA . LEU A 1 114 ? 21.110 9.868 -1.500 1.00 10.73 114 LEU A CA 1
ATOM 740 C C . LEU A 1 114 ? 22.243 10.335 -2.424 1.00 11.85 114 LEU A C 1
ATOM 741 O O . LEU A 1 114 ? 23.412 10.394 -2.026 1.00 13.31 114 LEU A O 1
ATOM 746 N N . GLU A 1 115 ? 21.876 10.669 -3.648 1.00 12.01 115 GLU A N 1
ATOM 747 C CA . GLU A 1 115 ? 22.821 11.011 -4.696 1.00 14.14 115 GLU A CA 1
ATOM 748 C C . GLU A 1 115 ? 22.023 11.774 -5.737 1.00 12.76 115 GLU A C 1
ATOM 749 O O . GLU A 1 115 ? 20.874 11.450 -5.992 1.00 10.84 115 GLU A O 1
ATOM 755 N N . SER A 1 116 ? 22.627 12.799 -6.330 1.00 12.64 116 SER A N 1
ATOM 756 C CA . SER A 1 116 ? 22.059 13.410 -7.532 1.00 12.40 116 SER A CA 1
ATOM 757 C C . SER A 1 116 ? 23.165 13.896 -8.419 1.00 12.77 116 SER A C 1
ATOM 758 O O . SER A 1 116 ? 24.261 14.243 -7.952 1.00 13.36 116 SER A O 1
ATOM 761 N N . SER A 1 117 ? 22.873 13.962 -9.708 1.00 11.97 117 SER A N 1
ATOM 762 C CA . SER A 1 117 ? 23.838 14.432 -10.670 1.00 12.29 117 SER A CA 1
ATOM 763 C C . SER A 1 117 ? 23.130 14.971 -11.899 1.00 12.51 117 SER A C 1
ATOM 764 O O . SER A 1 117 ? 21.929 14.781 -12.076 1.00 11.91 117 SER A O 1
ATOM 767 N N . THR A 1 118 ? 23.883 15.669 -12.740 1.00 12.70 118 THR A N 1
ATOM 768 C CA . THR A 1 118 ? 23.310 16.377 -13.886 1.00 13.97 118 THR A CA 1
ATOM 769 C C . THR A 1 118 ? 24.068 16.049 -15.167 1.00 13.25 118 THR A C 1
ATOM 770 O O . THR A 1 118 ? 24.664 16.937 -15.794 1.00 14.72 118 THR A O 1
ATOM 774 N N . PRO A 1 119 ? 24.079 14.766 -15.573 1.00 12.43 119 PRO A N 1
ATOM 775 C CA . PRO A 1 119 ? 24.855 14.381 -16.747 1.00 12.61 119 PRO A CA 1
ATOM 776 C C . PRO A 1 119 ? 24.330 14.948 -18.048 1.00 13.33 119 PRO A C 1
ATOM 777 O O . PRO A 1 119 ? 23.129 15.042 -18.254 1.00 12.93 119 PRO A O 1
ATOM 781 N N . VAL A 1 120 ? 25.255 15.304 -18.933 1.00 14.83 120 VAL A N 1
ATOM 782 C CA . VAL A 1 120 ? 24.936 15.649 -20.317 1.00 15.90 120 VAL A CA 1
ATOM 783 C C . VAL A 1 120 ? 25.326 14.456 -21.185 1.00 16.75 120 VAL A C 1
ATOM 784 O O . VAL A 1 120 ? 26.495 14.032 -21.215 1.00 17.32 120 VAL A O 1
ATOM 788 N N . VAL A 1 121 ? 24.348 13.891 -21.864 1.00 16.38 121 VAL A N 1
ATOM 789 C CA . VAL A 1 121 ? 24.567 12.688 -22.662 1.00 18.65 121 VAL A CA 1
ATOM 790 C C . VAL A 1 121 ? 24.034 12.926 -24.060 1.00 20.43 121 VAL A C 1
ATOM 791 O O . VAL A 1 121 ? 22.871 13.309 -24.247 1.00 19.37 121 VAL A O 1
ATOM 795 N N . ASP A 1 122 ? 24.906 12.709 -25.045 1.00 22.72 122 ASP A N 1
ATOM 796 C CA . ASP A 1 122 ? 24.580 12.976 -26.461 1.00 24.78 122 ASP A CA 1
ATOM 797 C C . ASP A 1 122 ? 23.962 14.356 -26.643 1.00 23.33 122 ASP A C 1
ATOM 798 O O . ASP A 1 122 ? 22.979 14.533 -27.371 1.00 23.91 122 ASP A O 1
ATOM 803 N N . GLY A 1 123 ? 24.556 15.339 -25.979 1.00 22.49 123 GLY A N 1
ATOM 804 C CA . GLY A 1 123 ? 24.115 16.735 -26.083 1.00 22.65 123 GLY A CA 1
ATOM 805 C C . GLY A 1 123 ? 22.911 17.166 -25.264 1.00 22.45 123 GLY A C 1
ATOM 806 O O . GLY A 1 123 ? 22.600 18.353 -25.224 1.00 24.10 123 GLY A O 1
ATOM 807 N N . LYS A 1 124 ? 22.239 16.217 -24.599 1.00 19.16 124 LYS A N 1
ATOM 808 C CA . LYS A 1 124 ? 21.035 16.527 -23.817 1.00 18.56 124 LYS A CA 1
ATOM 809 C C . LYS A 1 124 ? 21.307 16.440 -22.323 1.00 15.96 124 LYS A C 1
ATOM 810 O O . LYS A 1 124 ? 21.955 15.525 -21.859 1.00 14.92 124 LYS A O 1
ATOM 816 N N . GLN A 1 125 ? 20.782 17.395 -21.579 1.00 15.99 125 GLN A N 1
ATOM 817 C CA . GLN A 1 125 ? 20.991 17.450 -20.155 1.00 15.85 125 GLN A CA 1
ATOM 818 C C . GLN A 1 125 ? 19.933 16.679 -19.392 1.00 12.82 125 GLN A C 1
ATOM 819 O O . GLN A 1 125 ? 18.758 16.895 -19.582 1.00 12.96 125 GLN A O 1
ATOM 825 N N . TYR A 1 126 ? 20.378 15.802 -18.504 1.00 11.09 126 TYR A N 1
ATOM 826 C CA . TYR A 1 126 ? 19.493 15.016 -17.649 1.00 10.60 126 TYR A CA 1
ATOM 827 C C . TYR A 1 126 ? 19.735 15.314 -16.184 1.00 10.12 126 TYR A C 1
ATOM 828 O O . TYR A 1 126 ? 20.822 15.751 -15.821 1.00 11.03 126 TYR A O 1
ATOM 837 N N . TYR A 1 127 ? 18.716 15.068 -15.350 1.00 9.05 127 TYR A N 1
ATOM 838 C CA . TYR A 1 127 ? 18.903 14.964 -13.910 1.00 9.12 127 TYR A CA 1
ATOM 839 C C . TYR A 1 127 ? 18.791 13.486 -13.545 1.00 8.94 127 TYR A C 1
ATOM 840 O O . TYR A 1 127 ? 17.899 12.793 -14.052 1.00 9.41 127 TYR A O 1
ATOM 849 N N . SER A 1 128 ? 19.703 13.016 -12.716 1.00 8.82 128 SER A N 1
ATOM 850 C CA . SER A 1 128 ? 19.656 11.675 -12.141 1.00 9.25 128 SER A CA 1
ATOM 851 C C . SER A 1 128 ? 19.544 11.848 -10.636 1.00 9.13 128 SER A C 1
ATOM 852 O O . SER A 1 128 ? 20.356 12.531 -10.018 1.00 9.91 128 SER A O 1
ATOM 855 N N . ILE A 1 129 ? 18.538 11.225 -10.034 1.00 8.35 129 ILE A N 1
ATOM 856 C CA . ILE A 1 129 ? 18.299 11.414 -8.606 1.00 8.99 129 ILE A CA 1
ATOM 857 C C . ILE A 1 129 ? 17.973 10.073 -7.957 1.00 8.92 129 ILE A C 1
ATOM 858 O O . ILE A 1 129 ? 17.090 9.360 -8.418 1.00 10.64 129 ILE A O 1
ATOM 863 N N . THR A 1 130 ? 18.670 9.750 -6.874 1.00 7.91 130 THR A N 1
ATOM 864 C CA . THR A 1 130 ? 18.407 8.530 -6.118 1.00 8.06 130 THR A CA 1
ATOM 865 C C . THR A 1 130 ? 17.758 8.924 -4.807 1.00 7.45 130 THR A C 1
ATOM 866 O O . THR A 1 130 ? 18.370 9.639 -4.034 1.00 7.81 130 THR A O 1
ATOM 870 N N . VAL A 1 131 ? 16.544 8.451 -4.562 1.00 7.20 131 VAL A N 1
ATOM 871 C CA . VAL A 1 131 ? 15.763 8.821 -3.364 1.00 7.32 131 VAL A CA 1
ATOM 872 C C . VAL A 1 131 ? 15.449 7.574 -2.546 1.00 7.73 131 VAL A C 1
ATOM 873 O O . VAL A 1 131 ? 15.082 6.536 -3.089 1.00 9.36 131 VAL A O 1
ATOM 877 N N . LEU A 1 132 ? 15.640 7.666 -1.246 1.00 7.93 132 LEU A N 1
ATOM 878 C CA . LEU A 1 132 ? 15.182 6.621 -0.341 1.00 8.54 132 LEU A CA 1
ATOM 879 C C . LEU A 1 132 ? 13.972 7.135 0.409 1.00 8.63 132 LEU A C 1
ATOM 880 O O . LEU A 1 132 ? 14.055 8.173 1.077 1.00 9.18 132 LEU A O 1
ATOM 885 N N . THR A 1 133 ? 12.866 6.413 0.298 1.00 9.06 133 THR A N 1
ATOM 886 C CA . THR A 1 133 ? 11.642 6.740 1.008 1.00 9.40 133 THR A CA 1
ATOM 887 C C . THR A 1 133 ? 11.300 5.659 2.006 1.00 10.47 133 THR A C 1
ATOM 888 O O . THR A 1 133 ? 11.688 4.512 1.845 1.00 10.45 133 THR A O 1
ATOM 892 N N . ARG A 1 134 ? 10.634 6.070 3.079 1.00 11.60 134 ARG A N 1
ATOM 893 C CA . ARG A 1 134 ? 10.108 5.121 4.056 1.00 12.98 134 ARG A CA 1
ATOM 894 C C . ARG A 1 134 ? 8.758 5.590 4.543 1.00 15.20 134 ARG A C 1
ATOM 895 O O . ARG A 1 134 ? 8.488 6.775 4.578 1.00 13.50 134 ARG A O 1
ATOM 903 N N . THR A 1 135 ? 7.920 4.642 4.922 1.00 17.86 135 THR A N 1
ATOM 904 C CA . THR A 1 135 ? 6.596 4.974 5.461 1.00 21.88 135 THR A CA 1
ATOM 905 C C . THR A 1 135 ? 6.687 5.347 6.938 1.00 24.89 135 T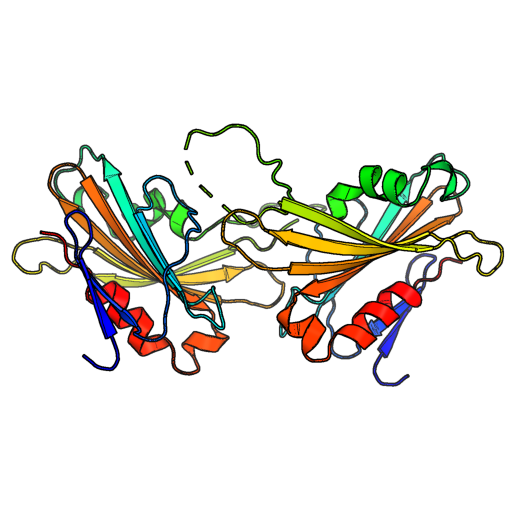HR A C 1
ATOM 906 O O . THR A 1 135 ? 7.728 5.209 7.557 1.00 23.60 135 THR A O 1
ATOM 910 N N . ALA A 1 136 ? 5.596 5.854 7.499 1.00 28.95 136 ALA A N 1
ATOM 911 C CA . ALA A 1 136 ? 5.582 6.181 8.929 1.00 34.11 136 ALA A CA 1
ATOM 912 C C . ALA A 1 136 ? 5.284 4.895 9.718 1.00 38.02 136 ALA A C 1
ATOM 913 O O . ALA A 1 136 ? 4.337 4.192 9.385 1.00 40.66 136 ALA A O 1
ATOM 915 N N . ASP A 1 137 ? 6.090 4.579 10.732 1.00 42.88 137 ASP A N 1
ATOM 916 C CA . ASP A 1 137 ? 5.859 3.392 11.576 1.00 46.30 137 ASP A CA 1
ATOM 917 C C . ASP A 1 137 ? 5.662 2.162 10.665 1.00 46.16 137 ASP A C 1
ATOM 918 O O . ASP A 1 137 ? 6.430 1.964 9.708 1.00 42.51 137 ASP A O 1
ATOM 923 N N . GLY A 1 138 ? 4.648 1.347 10.984 1.00 47.46 138 GLY A N 1
ATOM 924 C CA . GLY A 1 138 ? 4.265 0.177 10.209 1.00 44.81 138 GLY A CA 1
ATOM 925 C C . GLY A 1 138 ? 5.427 -0.784 10.152 1.00 46.12 138 GLY A C 1
ATOM 926 O O . GLY A 1 138 ? 6.262 -0.822 11.062 1.00 49.40 138 GLY A O 1
ATOM 927 N N . ASP A 1 139 ? 5.470 -1.588 9.099 1.00 44.48 139 ASP A N 1
ATOM 928 C CA . ASP A 1 139 ? 6.732 -2.191 8.702 1.00 43.46 139 ASP A CA 1
ATOM 929 C C . ASP A 1 139 ? 7.507 -1.003 8.152 1.00 41.83 139 ASP A C 1
ATOM 930 O O . ASP A 1 139 ? 6.949 -0.142 7.465 1.00 43.81 139 ASP A O 1
ATOM 935 N N . GLU A 1 140 ? 8.772 -0.891 8.508 1.00 41.44 140 GLU A N 1
ATOM 936 C CA . GLU A 1 140 ? 9.542 0.246 8.013 1.00 37.26 140 GLU A CA 1
ATOM 937 C C . GLU A 1 140 ? 9.850 0.050 6.521 1.00 31.05 140 GLU A C 1
ATOM 938 O O . GLU A 1 140 ? 10.991 0.118 6.110 1.00 31.04 140 GLU A O 1
ATOM 944 N N . GLY A 1 141 ? 8.805 -0.174 5.721 1.00 28.04 141 GLY A N 1
ATOM 945 C CA . GLY A 1 141 ? 8.958 -0.477 4.292 1.00 24.48 141 GLY A CA 1
ATOM 946 C C . GLY A 1 141 ? 9.597 0.658 3.498 1.00 21.28 141 GLY A C 1
ATOM 947 O O . GLY A 1 141 ? 8.976 1.707 3.229 1.00 26.10 141 GLY A O 1
ATOM 948 N N . GLY A 1 142 ? 10.851 0.453 3.141 1.00 16.46 142 GLY A N 1
ATOM 949 C CA . GLY A 1 142 ? 11.609 1.443 2.398 1.00 13.49 142 GLY A CA 1
ATOM 950 C C . GLY A 1 142 ? 11.591 1.139 0.928 1.00 11.57 142 GLY A C 1
ATOM 951 O O . GLY A 1 142 ? 11.382 0.005 0.522 1.00 11.60 142 GLY A O 1
ATOM 952 N N . LYS A 1 143 ? 11.745 2.183 0.128 1.00 10.07 143 LYS A N 1
ATOM 953 C CA . LYS A 1 143 ? 11.861 2.047 -1.313 1.00 9.87 143 LYS A CA 1
ATOM 954 C C . LYS A 1 143 ? 13.007 2.905 -1.771 1.00 9.37 143 LYS A C 1
ATOM 955 O O . LYS A 1 143 ? 13.174 4.018 -1.306 1.00 10.06 143 LYS A O 1
ATOM 961 N N . HIS A 1 144 ? 13.792 2.387 -2.711 1.00 8.50 144 HIS A N 1
ATOM 962 C CA . HIS A 1 144 ? 14.680 3.233 -3.474 1.00 8.45 144 HIS A CA 1
ATOM 963 C C . HIS A 1 144 ? 13.924 3.623 -4.712 1.00 8.80 144 HIS A C 1
ATOM 964 O O . HIS A 1 144 ? 13.459 2.745 -5.448 1.00 9.23 144 HIS A O 1
ATOM 971 N N . GLN A 1 145 ? 13.850 4.926 -4.965 1.00 8.27 145 GLN A N 1
ATOM 972 C CA . GLN A 1 145 ? 13.160 5.470 -6.136 1.00 8.99 145 GLN A CA 1
ATOM 973 C C . GLN A 1 145 ? 14.187 6.262 -6.930 1.00 8.37 145 GLN A C 1
ATOM 974 O O . GLN A 1 145 ? 14.762 7.265 -6.440 1.00 9.00 145 GLN A O 1
ATOM 980 N N . LEU A 1 146 ? 14.464 5.773 -8.132 1.00 7.84 146 LEU A N 1
ATOM 981 C CA . LEU A 1 146 ? 15.527 6.302 -8.963 1.00 8.53 146 LEU A CA 1
ATOM 982 C C . LEU A 1 146 ? 14.890 7.048 -10.115 1.00 8.40 146 LEU A C 1
ATOM 983 O O . LEU A 1 146 ? 14.147 6.462 -10.913 1.00 8.38 146 LEU A O 1
ATOM 988 N N . ILE A 1 147 ? 15.246 8.318 -10.256 1.00 8.18 147 ILE A N 1
ATOM 989 C CA . ILE A 1 147 ? 14.598 9.211 -11.220 1.00 8.45 147 ILE A CA 1
ATOM 990 C C . ILE A 1 147 ? 15.602 9.714 -12.237 1.00 8.10 147 ILE A C 1
ATOM 991 O O . ILE A 1 147 ? 16.688 10.190 -11.885 1.00 8.59 147 ILE A O 1
ATOM 996 N N . THR A 1 148 ? 15.249 9.584 -13.510 1.00 7.86 148 THR A N 1
ATOM 997 C CA . THR A 1 148 ? 16.009 10.232 -14.591 1.00 8.17 148 THR A CA 1
ATOM 998 C C . THR A 1 148 ? 15.043 11.141 -15.318 1.00 7.98 148 THR A C 1
ATOM 999 O O . THR A 1 148 ? 13.995 10.693 -15.747 1.00 8.30 148 THR A O 1
ATOM 1003 N N . ALA A 1 149 ? 15.404 12.415 -15.471 1.00 7.87 149 ALA A N 1
ATOM 1004 C CA . ALA A 1 149 ? 14.474 13.365 -16.090 1.00 8.14 149 ALA A CA 1
ATOM 1005 C C . ALA A 1 149 ? 15.167 14.295 -17.061 1.00 8.49 149 ALA A C 1
ATOM 1006 O O . ALA A 1 149 ? 16.341 14.594 -16.904 1.00 9.17 149 ALA A O 1
ATOM 1008 N N . THR A 1 150 ? 14.426 14.755 -18.068 1.00 9.12 150 THR A N 1
ATOM 1009 C CA . THR A 1 150 ? 14.970 15.693 -19.053 1.00 10.02 150 THR A CA 1
ATOM 1010 C C . THR A 1 150 ? 13.829 16.432 -19.735 1.00 10.22 150 THR A C 1
ATOM 1011 O O . THR A 1 150 ? 12.671 16.076 -19.582 1.00 9.54 150 THR A O 1
ATOM 1015 N N . VAL A 1 151 ? 14.170 17.500 -20.447 1.00 11.32 151 VAL A N 1
ATOM 1016 C CA . VAL A 1 151 ? 13.186 18.265 -21.207 1.00 12.73 151 VAL A CA 1
ATOM 1017 C C . VAL A 1 151 ? 13.571 18.174 -22.668 1.00 13.17 151 VAL A C 1
ATOM 1018 O O . VAL A 1 151 ? 14.737 18.352 -23.030 1.00 15.04 151 VAL A O 1
ATOM 1022 N N . SER A 1 152 ? 12.587 17.908 -23.503 1.00 13.50 152 SER A N 1
ATOM 1023 C CA . SER A 1 152 ? 12.823 17.884 -24.946 1.00 16.94 152 SER A CA 1
ATOM 1024 C C . SER A 1 152 ? 11.544 18.243 -25.660 1.00 17.44 152 SER A C 1
ATOM 1025 O O . SER A 1 152 ? 10.479 17.780 -25.305 1.00 16.27 152 SER A O 1
ATOM 1028 N N . ASP A 1 153 ? 11.678 19.107 -26.664 1.00 20.03 153 ASP A N 1
ATOM 1029 C CA . ASP A 1 153 ? 10.569 19.473 -27.552 1.00 21.79 153 ASP A CA 1
ATOM 1030 C C . ASP A 1 153 ? 9.295 19.858 -26.802 1.00 20.46 153 ASP A C 1
ATOM 1031 O O . ASP A 1 153 ? 8.202 19.430 -27.144 1.00 21.44 153 ASP A O 1
ATOM 1036 N N . GLY A 1 154 ? 9.439 20.688 -25.780 1.00 20.82 154 GLY A N 1
ATOM 1037 C CA . GLY A 1 154 ? 8.297 21.217 -25.052 1.00 19.55 154 GLY A CA 1
ATOM 1038 C C . GLY A 1 154 ? 7.642 20.244 -24.099 1.00 18.10 154 GLY A C 1
ATOM 1039 O O . GLY A 1 154 ? 6.522 20.467 -23.636 1.00 18.45 154 GLY A O 1
ATOM 1040 N N . LYS A 1 155 ? 8.365 19.175 -23.778 1.00 15.94 155 LYS A N 1
ATOM 1041 C CA . LYS A 1 155 ? 7.867 18.160 -22.856 1.00 15.00 155 LYS A CA 1
ATOM 1042 C C . LYS A 1 155 ? 8.886 17.782 -21.784 1.00 12.86 155 LYS A C 1
ATOM 1043 O O . LYS A 1 155 ? 10.059 17.725 -22.053 1.00 13.67 155 LYS A O 1
ATOM 1049 N N . LEU A 1 156 ? 8.376 17.525 -20.589 1.00 12.96 156 LEU A N 1
ATOM 1050 C CA . LEU A 1 156 ? 9.164 16.969 -19.487 1.00 11.86 156 LEU A CA 1
ATOM 1051 C C . LEU A 1 156 ? 9.016 15.458 -19.517 1.00 11.35 156 LEU A C 1
ATOM 1052 O O . LEU A 1 156 ? 7.884 14.953 -19.476 1.00 12.38 156 LEU A O 1
ATOM 1057 N N . TYR A 1 157 ? 10.147 14.764 -19.593 1.00 9.53 157 TYR A N 1
ATOM 1058 C CA . TYR A 1 157 ? 10.204 13.308 -19.614 1.00 9.06 157 TYR A CA 1
ATOM 1059 C C . TYR A 1 157 ? 10.773 12.835 -18.298 1.00 8.57 157 TYR A C 1
ATOM 1060 O O . TYR A 1 157 ? 11.864 13.243 -17.899 1.00 8.76 157 TYR A O 1
ATOM 1069 N N . ILE A 1 158 ? 10.045 11.960 -17.625 1.00 7.98 158 ILE A N 1
ATOM 1070 C CA . ILE A 1 158 ? 10.510 11.408 -16.344 1.00 8.62 158 ILE A CA 1
ATOM 1071 C C . ILE A 1 158 ? 10.432 9.900 -16.381 1.00 8.42 158 ILE A C 1
ATOM 1072 O O . ILE A 1 158 ? 9.400 9.324 -16.714 1.00 8.50 158 ILE A O 1
ATOM 1077 N N . CYS A 1 159 ? 11.540 9.264 -16.020 1.00 7.85 159 CYS A N 1
ATOM 1078 C CA . CYS A 1 159 ? 11.572 7.828 -15.799 1.00 8.14 159 CYS A CA 1
ATOM 1079 C C . CYS A 1 159 ? 11.839 7.589 -14.312 1.00 7.59 159 CYS A C 1
ATOM 1080 O O . CYS A 1 159 ? 12.771 8.130 -13.747 1.00 8.18 159 CYS A O 1
ATOM 1083 N N . LYS A 1 160 ? 11.006 6.775 -13.675 1.00 6.95 160 LYS A N 1
ATOM 1084 C CA . LYS A 1 160 ? 11.225 6.410 -12.272 1.00 7.34 160 LYS A CA 1
ATOM 1085 C C . LYS A 1 160 ? 11.262 4.894 -12.159 1.00 7.34 160 LYS A C 1
ATOM 1086 O O . LYS A 1 160 ? 10.280 4.224 -12.490 1.00 7.23 160 LYS A O 1
ATOM 1092 N N . ALA A 1 161 ? 12.375 4.372 -11.648 1.00 7.03 161 ALA A N 1
ATOM 1093 C CA . ALA A 1 161 ? 12.479 2.941 -11.347 1.00 7.74 161 ALA A CA 1
ATOM 1094 C C . ALA A 1 161 ? 12.571 2.737 -9.848 1.00 7.81 161 ALA A C 1
ATOM 1095 O O . ALA A 1 161 ? 13.183 3.531 -9.164 1.00 8.24 161 ALA A O 1
ATOM 1097 N N . GLN A 1 162 ? 11.965 1.685 -9.311 1.00 7.81 162 GLN A N 1
ATOM 1098 C CA . GLN A 1 162 ? 11.984 1.528 -7.860 1.00 8.77 162 GLN A CA 1
ATOM 1099 C C . GLN A 1 162 ? 11.999 0.073 -7.449 1.00 8.26 162 GLN A C 1
ATOM 1100 O O . GLN A 1 162 ? 11.667 -0.805 -8.233 1.00 7.43 162 GLN A O 1
ATOM 1106 N N . ALA A 1 163 ? 12.435 -0.155 -6.214 1.00 7.96 163 ALA A N 1
ATOM 1107 C CA . ALA A 1 163 ? 12.272 -1.454 -5.557 1.00 7.58 163 ALA A CA 1
ATOM 1108 C C . ALA A 1 163 ? 12.137 -1.243 -4.069 1.00 7.41 163 ALA A C 1
ATOM 1109 O O . ALA A 1 163 ? 12.801 -0.363 -3.486 1.00 7.59 163 ALA A O 1
ATOM 1111 N N . GLY A 1 164 ? 11.316 -2.085 -3.446 1.00 7.33 164 GLY A N 1
ATOM 1112 C CA . GLY A 1 164 ? 11.252 -2.127 -2.011 1.00 7.58 164 GLY A CA 1
ATOM 1113 C C . GLY A 1 164 ? 12.498 -2.779 -1.443 1.00 7.73 164 GLY A C 1
ATOM 1114 O O . GLY A 1 164 ? 13.219 -3.463 -2.153 1.00 7.62 164 GLY A O 1
ATOM 1115 N N . ASP A 1 165 ? 12.714 -2.600 -0.144 1.00 8.19 165 ASP A N 1
ATOM 1116 C CA . ASP A 1 165 ? 13.906 -3.117 0.521 1.00 9.06 165 ASP A CA 1
ATOM 1117 C C . ASP A 1 165 ? 14.119 -4.621 0.326 1.00 9.57 165 ASP A C 1
ATOM 1118 O O . ASP A 1 165 ? 15.242 -5.068 0.119 1.00 9.02 165 ASP A O 1
ATOM 1123 N N . LYS A 1 166 ? 13.058 -5.404 0.402 1.00 10.55 166 LYS A N 1
ATOM 1124 C 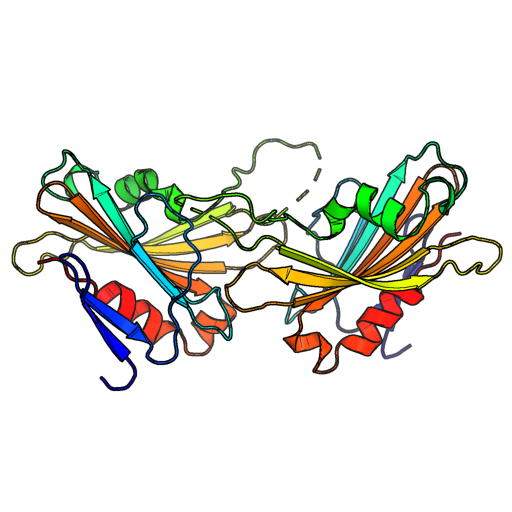CA . LYS A 1 166 ? 13.212 -6.864 0.281 1.00 11.93 166 LYS A CA 1
ATOM 1125 C C . LYS A 1 166 ? 13.850 -7.263 -1.050 1.00 12.09 166 LYS A C 1
ATOM 1126 O O . LYS A 1 166 ? 14.804 -8.029 -1.088 1.00 15.84 166 LYS A O 1
ATOM 1132 N N . ARG A 1 167 ? 13.409 -6.665 -2.142 1.00 10.63 167 ARG A N 1
ATOM 1133 C CA . ARG A 1 167 ? 13.996 -6.985 -3.434 1.00 10.34 167 ARG A CA 1
ATOM 1134 C C . ARG A 1 167 ? 15.300 -6.231 -3.712 1.00 9.18 167 ARG A C 1
ATOM 1135 O O . ARG A 1 167 ? 16.201 -6.755 -4.348 1.00 9.16 167 ARG A O 1
ATOM 1143 N N . TRP A 1 168 ? 15.404 -5.000 -3.228 1.00 8.17 168 TRP A N 1
ATOM 1144 C CA . TRP A 1 168 ? 16.607 -4.193 -3.431 1.00 8.08 168 TRP A CA 1
ATOM 1145 C C . TRP A 1 168 ? 17.842 -4.917 -2.886 1.00 8.20 168 TRP A C 1
ATOM 1146 O O . TRP A 1 168 ? 18.928 -4.810 -3.445 1.00 8.46 168 TRP A O 1
ATOM 1157 N N . PHE A 1 169 ? 17.641 -5.657 -1.799 1.00 9.21 169 PHE A N 1
ATOM 1158 C CA . PHE A 1 169 ? 18.723 -6.397 -1.153 1.00 9.91 169 PHE A CA 1
ATOM 1159 C C . PHE A 1 169 ? 18.717 -7.887 -1.499 1.00 11.45 169 PHE A C 1
ATOM 1160 O O . PHE A 1 169 ? 19.442 -8.667 -0.876 1.00 13.15 169 PHE A O 1
ATOM 1168 N N . LYS A 1 170 ? 17.928 -8.295 -2.481 1.00 11.73 170 LYS A N 1
ATOM 1169 C CA . LYS A 1 170 ? 17.869 -9.703 -2.909 1.00 14.02 170 LYS A CA 1
ATOM 1170 C C . LYS A 1 170 ? 17.925 -9.892 -4.423 1.00 14.85 170 LYS A C 1
ATOM 1171 O O . LYS A 1 170 ? 17.415 -10.869 -4.960 1.00 17.68 170 LYS A O 1
ATOM 1177 N N . GLY A 1 171 ? 18.574 -8.967 -5.106 1.00 13.61 171 GLY A N 1
ATOM 1178 C CA . GLY A 1 171 ? 18.915 -9.164 -6.499 1.00 13.41 171 GLY A CA 1
ATOM 1179 C C . GLY A 1 171 ? 18.361 -8.159 -7.476 1.00 13.15 171 GLY A C 1
ATOM 1180 O O . GLY A 1 171 ? 18.777 -8.167 -8.625 1.00 14.60 171 GLY A O 1
ATOM 1181 N N . ALA A 1 172 ? 17.431 -7.308 -7.043 1.00 10.72 172 ALA A N 1
ATOM 1182 C CA . ALA A 1 172 ? 16.742 -6.404 -7.989 1.00 9.91 172 ALA A CA 1
ATOM 1183 C C . ALA A 1 172 ? 17.525 -5.148 -8.310 1.00 9.55 172 ALA A C 1
ATOM 1184 O O . ALA A 1 172 ? 17.194 -4.430 -9.257 1.00 9.51 172 ALA A O 1
ATOM 1186 N N . ARG A 1 173 ? 18.489 -4.823 -7.477 1.00 9.47 173 ARG A N 1
ATOM 1187 C CA . ARG A 1 173 ? 19.149 -3.523 -7.552 1.00 9.49 173 ARG A CA 1
ATOM 1188 C C . ARG A 1 173 ? 19.765 -3.204 -8.915 1.00 9.92 173 ARG A C 1
ATOM 1189 O O . ARG A 1 173 ? 19.538 -2.117 -9.471 1.00 9.24 173 ARG A O 1
ATOM 1197 N N . LYS A 1 174 ? 20.546 -4.124 -9.460 1.00 10.87 174 LYS A N 1
ATOM 1198 C CA . LYS A 1 174 ? 21.243 -3.872 -10.720 1.00 13.07 174 LYS A CA 1
ATOM 1199 C C . LYS A 1 174 ? 20.241 -3.486 -11.813 1.00 11.28 174 LYS A C 1
ATOM 1200 O O . LYS A 1 174 ? 20.456 -2.521 -12.554 1.00 11.80 174 LYS A O 1
ATOM 1206 N N . GLY A 1 175 ? 19.156 -4.237 -11.913 1.00 10.24 175 GLY A N 1
ATOM 1207 C CA . GLY A 1 175 ? 18.157 -4.008 -12.955 1.00 9.48 175 GLY A CA 1
ATOM 1208 C C . GLY A 1 175 ? 17.384 -2.717 -12.787 1.00 9.21 175 GLY A C 1
ATOM 1209 O O . GLY A 1 175 ? 17.080 -2.014 -13.764 1.00 8.66 175 GLY A O 1
ATOM 1210 N N . VAL A 1 176 ? 17.091 -2.377 -11.540 1.00 8.55 176 VAL A N 1
ATOM 1211 C CA . VAL A 1 176 ? 16.360 -1.149 -11.242 1.00 8.57 176 VAL A CA 1
ATOM 1212 C C . VAL A 1 176 ? 17.232 0.057 -11.600 1.00 8.43 176 VAL A C 1
ATOM 1213 O O . VAL A 1 176 ? 16.770 1.035 -12.209 1.00 8.66 176 VAL A O 1
ATOM 1217 N N . GLU A 1 177 ? 18.494 0.011 -11.179 1.00 8.46 177 GLU A N 1
ATOM 1218 C CA . GLU A 1 177 ? 19.425 1.091 -11.469 1.00 8.57 177 GLU A CA 1
ATOM 1219 C C . GLU A 1 177 ? 19.647 1.255 -12.967 1.00 9.31 177 GLU A C 1
ATOM 1220 O O . GLU A 1 177 ? 19.672 2.390 -13.466 1.00 10.02 177 GLU A O 1
ATOM 1226 N N . LYS A 1 178 ? 19.775 0.133 -13.663 1.00 9.69 178 LYS A N 1
ATOM 1227 C CA . LYS A 1 178 ? 19.986 0.147 -15.117 1.00 11.59 178 LYS A CA 1
ATOM 1228 C C . LYS A 1 178 ? 18.799 0.717 -15.861 1.00 10.04 178 LYS A C 1
ATOM 1229 O O . LYS A 1 178 ? 18.972 1.450 -16.852 1.00 10.47 178 LYS A O 1
ATOM 1235 N N . ALA A 1 179 ? 17.596 0.364 -15.422 1.00 8.93 179 ALA A N 1
ATOM 1236 C CA . ALA A 1 179 ? 16.398 0.851 -16.073 1.00 9.36 179 ALA A CA 1
ATOM 1237 C C . ALA A 1 179 ? 16.396 2.389 -16.075 1.00 10.16 179 ALA A C 1
ATOM 1238 O O . ALA A 1 179 ? 16.257 3.025 -17.107 1.00 10.79 179 ALA A O 1
ATOM 1240 N N . ALA A 1 180 ? 16.606 2.986 -14.911 1.00 10.13 180 ALA A N 1
ATOM 1241 C CA . ALA A 1 180 ? 16.605 4.454 -14.813 1.00 10.64 180 ALA A CA 1
ATOM 1242 C C . ALA A 1 180 ? 17.798 5.060 -15.548 1.00 10.35 180 ALA A C 1
ATOM 1243 O O . ALA A 1 180 ? 17.664 6.066 -16.243 1.00 10.74 180 ALA A O 1
ATOM 1245 N N . ALA A 1 181 ? 18.968 4.442 -15.430 1.00 9.75 181 ALA A N 1
ATOM 1246 C CA . ALA A 1 181 ? 20.197 4.984 -16.053 1.00 10.21 181 ALA A CA 1
ATOM 1247 C C . ALA A 1 181 ? 20.113 4.971 -17.572 1.00 10.71 181 ALA A C 1
ATOM 1248 O O . ALA A 1 181 ? 20.679 5.838 -18.235 1.00 11.18 181 ALA A O 1
ATOM 1250 N N . SER A 1 182 ? 19.407 3.980 -18.115 1.00 9.70 182 SER A N 1
ATOM 1251 C CA . SER A 1 182 ? 19.348 3.751 -19.564 1.00 9.25 182 SER A CA 1
ATOM 1252 C C . SER A 1 182 ? 18.380 4.690 -20.266 1.00 9.17 182 SER A C 1
ATOM 1253 O O . SER A 1 182 ? 18.388 4.790 -21.497 1.00 10.32 182 SER A O 1
ATOM 1256 N N . PHE A 1 183 ? 17.542 5.365 -19.496 1.00 8.63 183 PHE A N 1
ATOM 1257 C CA . PHE A 1 183 ? 16.506 6.229 -20.056 1.00 8.55 183 PHE A CA 1
ATOM 1258 C C . PHE A 1 183 ? 17.117 7.299 -20.931 1.00 9.52 183 PHE A C 1
ATOM 1259 O O . PHE A 1 183 ? 17.981 8.036 -20.483 1.00 9.36 183 PHE A O 1
ATOM 1267 N N . SER A 1 184 ? 16.662 7.362 -22.181 1.00 9.56 184 SER A N 1
ATOM 1268 C CA . SER A 1 184 ? 17.232 8.288 -23.173 1.00 10.83 184 SER A CA 1
ATOM 1269 C C . SER A 1 184 ? 16.100 8.921 -23.960 1.00 10.75 184 SER A C 1
ATOM 1270 O O . SER A 1 184 ? 15.170 8.222 -24.380 1.00 11.00 184 SER A O 1
ATOM 1273 N N . VAL A 1 185 ? 16.211 10.220 -24.214 1.00 10.91 185 VAL A N 1
ATOM 1274 C CA . VAL A 1 185 ? 15.191 10.942 -24.956 1.00 13.17 185 VAL A CA 1
ATOM 1275 C C . VAL A 1 185 ? 15.795 11.502 -26.235 1.00 15.69 185 VAL A C 1
ATOM 1276 O O . VAL A 1 185 ? 16.850 12.124 -26.199 1.00 16.82 185 VAL A O 1
ATOM 1280 N N . ALA A 1 186 ? 15.115 11.252 -27.360 1.00 17.29 186 ALA A N 1
ATOM 1281 C CA . ALA A 1 186 ? 15.596 11.700 -28.671 1.00 20.53 186 ALA A CA 1
ATOM 1282 C C . ALA A 1 186 ? 15.495 13.219 -28.813 1.00 22.29 186 ALA A C 1
ATOM 1283 O O . ALA A 1 186 ? 14.568 13.835 -28.269 1.00 23.44 186 ALA A O 1
ATOM 1285 N N . ASN B 1 15 ? -2.215 -21.983 21.263 1.00 45.64 15 ASN B N 1
ATOM 1286 C CA . ASN B 1 15 ? -1.727 -21.490 22.589 1.00 46.18 15 ASN B CA 1
ATOM 1287 C C . ASN B 1 15 ? -0.502 -20.581 22.445 1.00 43.36 15 ASN B C 1
ATOM 1288 O O . ASN B 1 15 ? -0.634 -19.362 22.372 1.00 41.46 15 ASN B O 1
ATOM 1293 N N . THR B 1 16 ? 0.682 -21.189 22.357 1.00 41.40 16 THR B N 1
ATOM 1294 C CA . THR B 1 16 ? 1.968 -20.462 22.338 1.00 39.64 16 THR B CA 1
ATOM 1295 C C . THR B 1 16 ? 2.136 -19.592 21.086 1.00 34.85 16 THR B C 1
ATOM 1296 O O . THR B 1 16 ? 2.901 -18.628 21.077 1.00 35.91 16 THR B O 1
ATOM 1300 N N . ASP B 1 17 ? 1.389 -19.918 20.042 1.00 29.91 17 ASP B N 1
ATOM 1301 C CA . ASP B 1 17 ? 1.410 -19.140 18.804 1.00 26.54 17 ASP B CA 1
ATOM 1302 C C . ASP B 1 17 ? 0.682 -17.797 18.965 1.00 22.13 17 ASP B C 1
ATOM 1303 O O . ASP B 1 17 ? 0.686 -16.967 18.056 1.00 18.91 17 ASP B O 1
ATOM 1308 N N . PHE B 1 18 ? 0.043 -17.592 20.116 1.00 19.52 18 PHE B N 1
ATOM 1309 C CA . PHE B 1 18 ? -0.734 -16.375 20.358 1.00 17.19 18 PHE B CA 1
ATOM 1310 C C . PHE B 1 18 ? -0.451 -15.778 21.709 1.00 17.04 18 PHE B C 1
ATOM 1311 O O . PHE B 1 18 ? -0.127 -16.489 22.646 1.00 18.69 18 PHE B O 1
ATOM 1319 N N . ILE B 1 19 ? -0.572 -14.468 21.801 1.00 15.64 19 ILE B N 1
ATOM 1320 C CA . ILE B 1 19 ? -0.600 -13.819 23.091 1.00 15.61 19 ILE B CA 1
ATOM 1321 C C . ILE B 1 19 ? -2.042 -13.488 23.428 1.00 14.48 19 ILE B C 1
ATOM 1322 O O . ILE B 1 19 ? -2.885 -13.293 22.532 1.00 13.68 19 ILE B O 1
ATOM 1327 N N . SER B 1 20 ? -2.319 -13.458 24.725 1.00 13.46 20 SER B N 1
ATOM 1328 C CA . SER B 1 20 ? -3.617 -13.077 25.230 1.00 14.13 20 SER B CA 1
ATOM 1329 C C . SER B 1 20 ? -3.612 -11.578 25.491 1.00 13.80 20 SER B C 1
ATOM 1330 O O . SER B 1 20 ? -2.832 -11.067 26.303 1.00 16.50 20 SER B O 1
ATOM 1333 N N . TYR B 1 21 ? -4.455 -10.856 24.763 1.00 11.68 21 TYR B N 1
ATOM 1334 C CA . TYR B 1 21 ? -4.552 -9.424 24.904 1.00 10.09 21 TYR B CA 1
ATOM 1335 C C . TYR B 1 21 ? -5.823 -9.092 25.675 1.00 10.65 21 TYR B C 1
ATOM 1336 O O . TYR B 1 21 ? -6.889 -9.562 25.319 1.00 11.92 21 TYR B O 1
ATOM 1345 N N . VAL B 1 22 ? -5.688 -8.305 26.741 1.00 9.52 22 VAL B N 1
ATOM 1346 C CA . VAL B 1 22 ? -6.817 -7.886 27.541 1.00 9.73 22 VAL B CA 1
ATOM 1347 C C . VAL B 1 22 ? -6.912 -6.372 27.449 1.00 9.80 22 VAL B C 1
ATOM 1348 O O . VAL B 1 22 ? -5.978 -5.643 27.829 1.00 9.37 22 VAL B O 1
ATOM 1352 N N . GLY B 1 23 ? -8.022 -5.904 26.901 1.00 9.30 23 GLY B N 1
ATOM 1353 C CA . GLY B 1 23 ? -8.287 -4.492 26.760 1.00 10.07 23 GLY B CA 1
ATOM 1354 C C . GLY B 1 23 ? -9.456 -4.016 27.601 1.00 9.98 23 GLY B C 1
ATOM 1355 O O . GLY B 1 23 ? -9.915 -4.698 28.520 1.00 11.59 23 GLY B O 1
ATOM 1356 N N . ASP B 1 24 ? -9.934 -2.827 27.252 1.00 11.01 24 ASP B N 1
ATOM 1357 C CA . ASP B 1 24 ? -11.018 -2.152 27.952 1.00 12.37 24 ASP B CA 1
ATOM 1358 C C . ASP B 1 24 ? -12.375 -2.766 27.632 1.00 12.17 24 ASP B C 1
ATOM 1359 O O . ASP B 1 24 ? -13.063 -2.303 26.710 1.00 13.07 24 ASP B O 1
ATOM 1364 N N . GLY B 1 25 ? -12.734 -3.804 28.377 1.00 11.72 25 GLY B N 1
ATOM 1365 C CA . GLY B 1 25 ? -13.996 -4.490 28.196 1.00 11.80 25 GLY B CA 1
ATOM 1366 C C . GLY B 1 25 ? -13.992 -5.527 27.091 1.00 11.43 25 GLY B C 1
ATOM 1367 O O . GLY B 1 25 ? -15.047 -6.006 26.690 1.00 11.83 25 GLY B O 1
ATOM 1368 N N . PHE B 1 26 ? -12.808 -5.864 26.590 1.00 9.88 26 PHE B N 1
ATOM 1369 C CA . PHE B 1 26 ? -12.703 -6.875 25.539 1.00 8.95 26 PHE B CA 1
ATOM 1370 C C . PHE B 1 26 ? -11.415 -7.660 25.696 1.00 9.39 26 PHE B C 1
ATOM 1371 O O . PHE B 1 26 ? -10.484 -7.226 26.379 1.00 9.30 26 PHE B O 1
ATOM 1379 N N . LYS B 1 27 ? -11.359 -8.810 25.051 1.00 9.73 27 LYS B N 1
ATOM 1380 C CA . LYS B 1 27 ? -10.117 -9.592 24.974 1.00 10.61 27 LYS B CA 1
ATOM 1381 C C . LYS B 1 27 ? -10.030 -10.213 23.593 1.00 9.67 27 LYS B C 1
ATOM 1382 O O . LYS B 1 27 ? -11.042 -10.348 22.898 1.00 9.60 27 LYS B O 1
ATOM 1388 N N . LEU B 1 28 ? -8.815 -10.561 23.195 1.00 9.27 28 LEU B N 1
ATOM 1389 C CA . LEU B 1 28 ? -8.605 -11.347 21.971 1.00 8.93 28 LEU B CA 1
ATOM 1390 C C . LEU B 1 28 ? -7.247 -12.025 22.006 1.00 9.36 28 LEU B C 1
ATOM 1391 O O . LEU B 1 28 ? -6.410 -11.718 22.839 1.00 9.91 28 LEU B O 1
ATOM 1396 N N . LEU B 1 29 ? -7.053 -12.943 21.082 1.00 9.19 29 LEU B N 1
ATOM 1397 C CA . LEU B 1 29 ? -5.758 -13.579 20.849 1.00 9.85 29 LEU B CA 1
ATOM 1398 C C . LEU B 1 29 ? -5.090 -12.925 19.642 1.00 9.82 29 LEU B C 1
ATOM 1399 O O . LEU B 1 29 ? -5.728 -12.641 18.645 1.00 10.21 29 LEU B O 1
ATOM 1404 N N . ILE B 1 30 ? -3.789 -12.696 19.741 1.00 9.73 30 ILE B N 1
ATOM 1405 C CA . ILE B 1 30 ? -3.024 -12.050 18.674 1.00 9.41 30 ILE B CA 1
ATOM 1406 C C . ILE B 1 30 ? -1.809 -12.916 18.356 1.00 10.04 30 ILE B C 1
ATOM 1407 O O . ILE B 1 30 ? -1.124 -13.376 19.274 1.00 10.61 30 ILE B O 1
ATOM 1412 N N . PRO B 1 31 ? -1.510 -13.121 17.064 1.00 10.76 31 PRO B N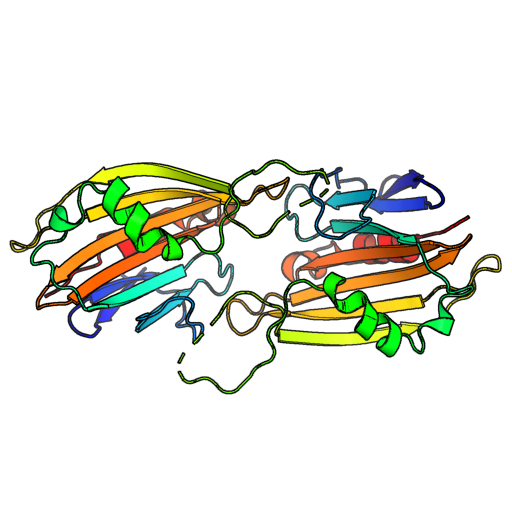 1
ATOM 1413 C CA . PRO B 1 31 ? -0.311 -13.895 16.737 1.00 11.81 31 PRO B CA 1
ATOM 1414 C C . PRO B 1 31 ? 0.904 -13.370 17.485 1.00 13.14 31 PRO B C 1
ATOM 1415 O O . PRO B 1 31 ? 1.130 -12.177 17.521 1.00 12.29 31 PRO B O 1
ATOM 1419 N N . SER B 1 32 ? 1.658 -14.273 18.103 1.00 14.96 32 SER B N 1
ATOM 1420 C CA . SER B 1 32 ? 2.659 -13.892 19.090 1.00 16.92 32 SER B CA 1
ATOM 1421 C C . SER B 1 32 ? 3.853 -13.156 18.512 1.00 16.53 32 SER B C 1
ATOM 1422 O O . SER B 1 32 ? 4.529 -12.434 19.237 1.00 16.71 32 SER B O 1
ATOM 1425 N N . LYS B 1 33 ? 4.097 -13.326 17.221 1.00 17.03 33 LYS B N 1
ATOM 1426 C CA . LYS B 1 33 ? 5.183 -12.584 16.557 1.00 17.99 33 LYS B CA 1
ATOM 1427 C C . LYS B 1 33 ? 4.821 -11.149 16.169 1.00 16.81 33 LYS B C 1
ATOM 1428 O O . LYS B 1 33 ? 5.694 -10.344 15.849 1.00 17.48 33 LYS B O 1
ATOM 1434 N N . TRP B 1 34 ? 3.538 -10.813 16.182 1.00 13.90 34 TRP B N 1
ATOM 1435 C CA . TRP B 1 34 ? 3.142 -9.462 15.818 1.00 12.34 34 TRP B CA 1
ATOM 1436 C C . TRP B 1 34 ? 3.510 -8.469 16.916 1.00 12.95 34 TRP B C 1
ATOM 1437 O O . TRP B 1 34 ? 3.634 -8.846 18.087 1.00 14.42 34 TRP B O 1
ATOM 1448 N N . ASN B 1 35 ? 3.686 -7.216 16.526 1.00 12.61 35 ASN B N 1
ATOM 1449 C CA . ASN B 1 35 ? 4.035 -6.148 17.468 1.00 13.50 35 ASN B CA 1
ATOM 1450 C C . ASN B 1 35 ? 2.994 -5.059 17.488 1.00 13.67 35 ASN B C 1
ATOM 1451 O O . ASN B 1 35 ? 2.304 -4.819 16.494 1.00 12.93 35 ASN B O 1
ATOM 1456 N N . PRO B 1 36 ? 2.863 -4.381 18.630 1.00 13.71 36 PRO B N 1
ATOM 1457 C CA . PRO B 1 36 ? 1.979 -3.235 18.692 1.00 15.11 36 PRO B CA 1
ATOM 1458 C C . PRO B 1 36 ? 2.481 -2.149 17.772 1.00 15.85 36 PRO B C 1
ATOM 1459 O O . PRO B 1 36 ? 3.691 -2.005 17.573 1.00 16.82 36 PRO B O 1
ATOM 1463 N N . SER B 1 37 ? 1.552 -1.417 17.188 1.00 17.95 37 SER B N 1
ATOM 1464 C CA . SER B 1 37 ? 1.868 -0.333 16.285 1.00 20.65 37 SER B CA 1
ATOM 1465 C C . SER B 1 37 ? 1.256 0.929 16.813 1.00 23.58 37 SER B C 1
ATOM 1466 O O . SER B 1 37 ? 0.175 0.891 17.401 1.00 23.53 37 SER B O 1
ATOM 1469 N N . LYS B 1 38 ? 1.939 2.043 16.560 1.00 28.65 38 LYS B N 1
ATOM 1470 C CA . LYS B 1 38 ? 1.457 3.352 16.976 1.00 31.26 38 LYS B CA 1
ATOM 1471 C C . LYS B 1 38 ? 0.388 3.889 16.013 1.00 29.18 38 LYS B C 1
ATOM 1472 O O . LYS B 1 38 ? -0.388 4.769 16.379 1.00 32.75 38 LYS B O 1
ATOM 1478 N N . GLU B 1 39 ? 0.345 3.347 14.797 1.00 28.42 39 GLU B N 1
ATOM 1479 C CA . GLU B 1 39 ? -0.562 3.842 13.757 1.00 28.10 39 GLU B CA 1
ATOM 1480 C C . GLU B 1 39 ? -2.029 3.720 14.181 1.00 25.68 39 GLU B C 1
ATOM 1481 O O . GLU B 1 39 ? -2.454 2.697 14.720 1.00 24.48 39 GLU B O 1
ATOM 1487 N N . ARG B 1 40 ? -2.796 4.780 13.937 1.00 22.34 40 ARG B N 1
ATOM 1488 C CA . ARG B 1 40 ? -4.241 4.780 14.179 1.00 20.89 40 ARG B CA 1
ATOM 1489 C C . ARG B 1 40 ? -4.962 5.296 12.944 1.00 21.53 40 ARG B C 1
ATOM 1490 O O . ARG B 1 40 ? -4.861 6.480 12.600 1.00 25.61 40 ARG B O 1
ATOM 1498 N N . GLU B 1 41 ? -5.683 4.391 12.293 1.00 19.64 41 GLU B N 1
ATOM 1499 C CA . GLU B 1 41 ? -6.358 4.646 11.016 1.00 18.94 41 GLU B CA 1
ATOM 1500 C C . GLU B 1 41 ? -7.780 5.152 11.200 1.00 20.12 41 GLU B C 1
ATOM 1501 O O . GLU B 1 41 ? -8.296 5.881 10.351 1.00 20.92 41 GLU B O 1
ATOM 1507 N N . PHE B 1 42 ? -8.429 4.713 12.274 1.00 18.18 42 PHE B N 1
ATOM 1508 C CA . PHE B 1 42 ? -9.877 4.834 12.410 1.00 18.69 42 PHE B CA 1
ATOM 1509 C C . PHE B 1 42 ? -10.282 5.583 13.666 1.00 20.32 42 PHE B C 1
ATOM 1510 O O . PHE B 1 42 ? -9.612 5.487 14.703 1.00 18.96 42 PHE B O 1
ATOM 1518 N N . PRO B 1 43 ? -11.406 6.310 13.584 1.00 23.02 43 PRO B N 1
ATOM 1519 C CA . PRO B 1 43 ? -11.927 6.936 14.785 1.00 23.28 43 PRO B CA 1
ATOM 1520 C C . PRO B 1 43 ? -12.253 5.853 15.798 1.00 19.58 43 PRO B C 1
ATOM 1521 O O . PRO B 1 43 ? -12.884 4.844 15.452 1.00 20.95 43 PRO B O 1
ATOM 1525 N N . GLY B 1 44 ? -11.845 6.073 17.038 1.00 18.02 44 GLY B N 1
ATOM 1526 C CA . GLY B 1 44 ? -12.188 5.152 18.111 1.00 16.34 44 GLY B CA 1
ATOM 1527 C C . GLY B 1 44 ? -11.282 3.933 18.171 1.00 14.66 44 GLY B C 1
ATOM 1528 O O . GLY B 1 44 ? -11.554 3.002 18.923 1.00 13.16 44 GLY B O 1
ATOM 1529 N N . GLN B 1 45 ? -10.213 3.942 17.384 1.00 13.48 45 GLN B N 1
ATOM 1530 C CA . GLN B 1 45 ? -9.272 2.817 17.373 1.00 12.33 45 GLN B CA 1
ATOM 1531 C C . GLN B 1 45 ? -8.447 2.790 18.652 1.00 12.44 45 GLN B C 1
ATOM 1532 O O . GLN B 1 45 ? -7.845 3.791 19.042 1.00 13.96 45 GLN B O 1
ATOM 1538 N N . VAL B 1 46 ? -8.435 1.645 19.308 1.00 11.10 46 VAL B N 1
ATOM 1539 C CA . VAL B 1 46 ? -7.761 1.492 20.601 1.00 11.21 46 VAL B CA 1
ATOM 1540 C C . VAL B 1 46 ? -6.604 0.499 20.555 1.00 10.92 46 VAL B C 1
ATOM 1541 O O . VAL B 1 46 ? -5.879 0.327 21.535 1.00 11.67 46 VAL B O 1
ATOM 1545 N N . LEU B 1 47 ? -6.417 -0.141 19.405 1.00 10.92 47 LEU B N 1
ATOM 1546 C CA . LEU B 1 47 ? -5.415 -1.183 19.264 1.00 11.82 47 LEU B CA 1
ATOM 1547 C C . LEU B 1 47 ? -4.986 -1.329 17.807 1.00 10.80 47 LEU B C 1
ATOM 1548 O O . LEU B 1 47 ? -5.825 -1.293 16.912 1.00 11.04 47 LEU B O 1
ATOM 1553 N N . ARG B 1 48 ? -3.693 -1.512 17.592 1.00 10.78 48 ARG B N 1
ATOM 1554 C CA . ARG B 1 48 ? -3.192 -2.042 16.302 1.00 11.07 48 ARG B CA 1
ATOM 1555 C C . ARG B 1 48 ? -1.986 -2.924 16.553 1.00 10.89 48 ARG B C 1
ATOM 1556 O O . ARG B 1 48 ? -1.009 -2.476 17.176 1.00 11.86 48 ARG B O 1
ATOM 1564 N N . TYR B 1 49 ? -2.051 -4.166 16.093 1.00 10.05 49 TYR B N 1
ATOM 1565 C CA . TYR B 1 49 ? -0.886 -5.049 16.085 1.00 10.39 49 TYR B CA 1
ATOM 1566 C C . TYR B 1 49 ? -0.648 -5.460 14.666 1.00 10.25 49 TYR B C 1
ATOM 1567 O O . TYR B 1 49 ? -1.592 -5.578 13.882 1.00 9.56 49 TYR B O 1
ATOM 1576 N N . GLU B 1 50 ? 0.609 -5.694 14.317 1.00 10.70 50 GLU B N 1
ATOM 1577 C CA . GLU B 1 50 ? 0.920 -6.047 12.937 1.00 11.98 50 GLU B CA 1
ATOM 1578 C C . GLU B 1 50 ? 2.113 -6.961 12.830 1.00 11.89 50 GLU B C 1
ATOM 1579 O O . GLU B 1 50 ? 2.977 -6.979 13.712 1.00 11.97 50 GLU B O 1
ATOM 1585 N N . ASP B 1 51 ? 2.165 -7.689 11.722 1.00 12.28 51 ASP B N 1
ATOM 1586 C CA . ASP B 1 51 ? 3.348 -8.417 11.321 1.00 13.28 51 ASP B CA 1
ATOM 1587 C C . ASP B 1 51 ? 4.343 -7.377 10.780 1.00 14.85 51 ASP B C 1
ATOM 1588 O O . ASP B 1 51 ? 4.100 -6.715 9.783 1.00 14.88 51 ASP B O 1
ATOM 1593 N N . ASN B 1 52 ? 5.470 -7.245 11.446 1.00 18.25 52 ASN B N 1
ATOM 1594 C CA . ASN B 1 52 ? 6.457 -6.281 10.986 1.00 20.41 52 ASN B CA 1
ATOM 1595 C C . ASN B 1 52 ? 7.118 -6.719 9.683 1.00 20.71 52 ASN B C 1
ATOM 1596 O O . ASN B 1 52 ? 7.711 -5.889 9.004 1.00 21.33 52 ASN B O 1
ATOM 1601 N N . PHE B 1 53 ? 6.994 -7.994 9.310 1.00 19.79 53 PHE B N 1
ATOM 1602 C CA . PHE B 1 53 ? 7.515 -8.445 8.019 1.00 21.24 53 PHE B CA 1
ATOM 1603 C C . PHE B 1 53 ? 6.604 -8.049 6.871 1.00 20.80 53 PHE B C 1
ATOM 1604 O O . PHE B 1 53 ? 7.073 -7.764 5.770 1.00 21.53 53 PHE B O 1
ATOM 1612 N N . ASP B 1 54 ? 5.301 -8.027 7.129 1.00 17.83 54 ASP B N 1
ATOM 1613 C CA . ASP B 1 54 ? 4.338 -7.532 6.150 1.00 17.09 54 ASP B CA 1
ATOM 1614 C C . ASP B 1 54 ? 3.193 -6.865 6.888 1.00 15.84 54 ASP B C 1
ATOM 1615 O O . ASP B 1 54 ? 2.323 -7.534 7.450 1.00 14.12 54 ASP B O 1
ATOM 1620 N N . ALA B 1 55 ? 3.208 -5.542 6.909 1.00 15.96 55 ALA B N 1
ATOM 1621 C CA . ALA B 1 55 ? 2.245 -4.764 7.700 1.00 16.59 55 ALA B CA 1
ATOM 1622 C C . ALA B 1 55 ? 0.819 -4.859 7.184 1.00 15.42 55 ALA B C 1
ATOM 1623 O O . ALA B 1 55 ? -0.090 -4.402 7.862 1.00 17.18 55 ALA B O 1
ATOM 1625 N N . ASN B 1 56 ? 0.619 -5.468 6.016 1.00 13.62 56 ASN B N 1
ATOM 1626 C CA . ASN B 1 56 ? -0.739 -5.756 5.548 1.00 13.70 56 ASN B CA 1
ATOM 1627 C C . ASN B 1 56 ? -1.401 -6.860 6.375 1.00 11.80 56 ASN B C 1
ATOM 1628 O O . ASN B 1 56 ? -2.614 -7.067 6.273 1.00 10.68 56 ASN B O 1
ATOM 1633 N N . SER B 1 57 ? -0.614 -7.560 7.177 1.00 10.10 57 SER B N 1
ATOM 1634 C CA . SER B 1 57 ? -1.142 -8.528 8.154 1.00 9.86 57 SER B CA 1
ATOM 1635 C C . SER B 1 57 ? -1.267 -7.827 9.484 1.00 10.01 57 SER B C 1
ATOM 1636 O O . SER B 1 57 ? -0.247 -7.549 10.128 1.00 10.74 57 SER B O 1
ATOM 1639 N N . ASN B 1 58 ? -2.494 -7.534 9.905 1.00 9.28 58 ASN B N 1
ATOM 1640 C CA . ASN B 1 58 ? -2.657 -6.754 11.129 1.00 9.91 58 ASN B CA 1
ATOM 1641 C C . ASN B 1 58 ? -4.017 -6.989 11.748 1.00 8.88 58 ASN B C 1
ATOM 1642 O O . ASN B 1 58 ? -4.888 -7.613 11.144 1.00 8.96 58 ASN B O 1
ATOM 1647 N N . VAL B 1 59 ? -4.170 -6.519 12.973 1.00 8.44 59 VAL B N 1
ATOM 1648 C CA . VAL B 1 59 ? -5.453 -6.574 13.668 1.00 8.46 59 VAL B CA 1
ATOM 1649 C C . VAL B 1 59 ? -5.670 -5.230 14.376 1.00 8.86 59 VAL B C 1
ATOM 1650 O O . VAL B 1 59 ? -4.718 -4.628 14.896 1.00 8.77 59 VAL B O 1
ATOM 1654 N N . SER B 1 60 ? -6.918 -4.772 14.349 1.00 9.43 60 SER B N 1
ATOM 1655 C CA . SER B 1 60 ? -7.314 -3.498 14.927 1.00 10.08 60 SER B CA 1
ATOM 1656 C C . SER B 1 60 ? -8.559 -3.726 15.778 1.00 8.85 60 SER B C 1
ATOM 1657 O O . SER B 1 60 ? -9.355 -4.598 15.467 1.00 9.12 60 SER B O 1
ATOM 1660 N N . VAL B 1 61 ? -8.708 -2.941 16.842 1.00 8.08 61 VAL B N 1
ATOM 1661 C CA . VAL B 1 61 ? -9.960 -2.888 17.613 1.00 8.45 61 VAL B CA 1
ATOM 1662 C C . VAL B 1 61 ? -10.432 -1.461 17.669 1.00 9.03 61 VAL B C 1
ATOM 1663 O O . VAL B 1 61 ? -9.624 -0.547 17.877 1.00 8.96 61 VAL B O 1
ATOM 1667 N N . ILE B 1 62 ? -11.740 -1.286 17.472 1.00 10.20 62 ILE B N 1
ATOM 1668 C CA . ILE B 1 62 ? -12.384 0.029 17.440 1.00 12.52 62 ILE B CA 1
ATOM 1669 C C . ILE B 1 62 ? -13.540 0.005 18.430 1.00 12.58 62 ILE B C 1
ATOM 1670 O O . ILE B 1 62 ? -14.282 -0.988 18.518 1.00 13.71 62 ILE B O 1
ATOM 1675 N N . ILE B 1 63 ? -13.671 1.074 19.215 1.00 12.52 63 I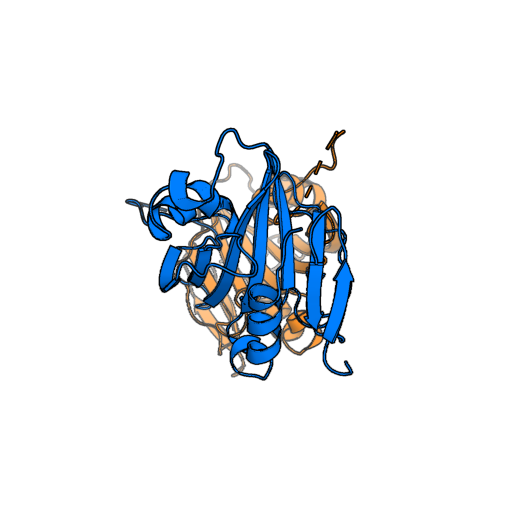LE B N 1
ATOM 1676 C CA . ILE B 1 63 ? -14.774 1.206 20.170 1.00 14.10 63 ILE B CA 1
ATOM 1677 C C . ILE B 1 63 ? -15.410 2.576 19.922 1.00 15.20 63 ILE B C 1
ATOM 1678 O O . ILE B 1 63 ? -14.705 3.602 19.887 1.00 15.60 63 ILE B O 1
ATOM 1683 N N . GLN B 1 64 ? -16.725 2.582 19.709 1.00 15.63 64 GLN B N 1
ATOM 1684 C CA . GLN B 1 64 ? -17.458 3.821 19.465 1.00 17.53 64 GLN B CA 1
ATOM 1685 C C . GLN B 1 64 ? -18.781 3.804 20.184 1.00 18.34 64 GLN B C 1
ATOM 1686 O O . GLN B 1 64 ? -19.353 2.748 20.373 1.00 16.96 64 GLN B O 1
ATOM 1692 N N . PRO B 1 65 ? -19.298 4.989 20.542 1.00 19.68 65 PRO B N 1
ATOM 1693 C CA . PRO B 1 65 ? -20.616 5.047 21.152 1.00 19.83 65 PRO B CA 1
ATOM 1694 C C . PRO B 1 65 ? -21.704 4.627 20.175 1.00 19.24 65 PRO B C 1
ATOM 1695 O O . PRO B 1 65 ? -21.569 4.854 18.975 1.00 20.50 65 PRO B O 1
ATOM 1699 N N . THR B 1 66 ? -22.759 4.010 20.700 1.00 16.71 66 THR B N 1
ATOM 1700 C CA . THR B 1 66 ? -23.937 3.682 19.896 1.00 18.23 66 THR B CA 1
ATOM 1701 C C . THR B 1 66 ? -25.209 3.792 20.722 1.00 18.91 66 THR B C 1
ATOM 1702 O O . THR B 1 66 ? -25.200 3.558 21.938 1.00 18.67 66 THR B O 1
ATOM 1706 N N . SER B 1 67 ? -26.293 4.138 20.031 1.00 20.84 67 SER B N 1
ATOM 1707 C CA . SER B 1 67 ? -27.642 4.140 20.608 1.00 21.72 67 SER B CA 1
ATOM 1708 C C . SER B 1 67 ? -28.330 2.774 20.486 1.00 20.98 67 SER B C 1
ATOM 1709 O O . SER B 1 67 ? -29.373 2.536 21.106 1.00 22.86 67 SER B O 1
ATOM 1712 N N . LYS B 1 68 ? -27.756 1.894 19.671 1.00 19.50 68 LYS B N 1
ATOM 1713 C CA . LYS B 1 68 ? -28.268 0.536 19.508 1.00 19.30 68 LYS B CA 1
ATOM 1714 C C . LYS B 1 68 ? -28.079 -0.315 20.764 1.00 18.55 68 LYS B C 1
ATOM 1715 O O . LYS B 1 68 ? -27.161 -0.087 21.564 1.00 19.99 68 LYS B O 1
ATOM 1721 N N . LYS B 1 69 ? -28.953 -1.295 20.944 1.00 17.80 69 LYS B N 1
ATOM 1722 C CA . LYS B 1 69 ? -28.845 -2.224 22.057 1.00 18.76 69 LYS B CA 1
ATOM 1723 C C . LYS B 1 69 ? -28.236 -3.568 21.656 1.00 17.38 69 LYS B C 1
ATOM 1724 O O . LYS B 1 69 ? -27.700 -4.288 22.494 1.00 17.72 69 LYS B O 1
ATOM 1730 N N . ALA B 1 70 ? -28.339 -3.897 20.376 1.00 15.73 70 ALA B N 1
ATOM 1731 C CA . ALA B 1 70 ? -27.763 -5.133 19.836 1.00 15.35 70 ALA B CA 1
ATOM 1732 C C . ALA B 1 70 ? -27.276 -4.884 18.419 1.00 13.73 70 ALA B C 1
ATOM 1733 O O . ALA B 1 70 ? -27.774 -4.015 17.730 1.00 12.68 70 ALA B O 1
ATOM 1735 N N . ILE B 1 71 ? -26.289 -5.661 18.001 1.00 12.67 71 ILE B N 1
ATOM 1736 C CA . ILE B 1 71 ? -25.658 -5.480 16.694 1.00 12.88 71 ILE B CA 1
ATOM 1737 C C . ILE B 1 71 ? -26.650 -5.658 15.541 1.00 12.78 71 ILE B C 1
ATOM 1738 O O . ILE B 1 71 ? -26.511 -5.028 14.503 1.00 11.48 71 ILE B O 1
ATOM 1743 N N . THR B 1 72 ? -27.662 -6.502 15.740 1.00 13.09 72 THR B N 1
ATOM 1744 C CA . THR B 1 72 ? -28.634 -6.732 14.670 1.00 13.61 72 THR B CA 1
ATOM 1745 C C . THR B 1 72 ? -29.511 -5.513 14.380 1.00 13.10 72 THR B C 1
ATOM 1746 O O . THR B 1 72 ? -30.156 -5.444 13.338 1.00 13.47 72 THR B O 1
ATOM 1750 N N . GLU B 1 73 ? -29.503 -4.522 15.258 1.00 13.29 73 GLU B N 1
ATOM 1751 C CA . GLU B 1 73 ? -30.222 -3.265 14.976 1.00 13.87 73 GLU B CA 1
ATOM 1752 C C . GLU B 1 73 ? -29.534 -2.362 13.937 1.00 14.97 73 GLU B C 1
ATOM 1753 O O . GLU B 1 73 ? -30.095 -1.355 13.504 1.00 16.09 73 GLU B O 1
ATOM 1759 N N . TYR B 1 74 ? -28.334 -2.747 13.510 1.00 13.65 74 TYR B N 1
ATOM 1760 C CA . TYR B 1 74 ? -27.704 -2.131 12.363 1.00 13.37 74 TYR B CA 1
ATOM 1761 C C . TYR B 1 74 ? -28.192 -2.697 11.030 1.00 13.42 74 TYR B C 1
ATOM 1762 O O . TYR B 1 74 ? -27.733 -2.265 9.977 1.00 16.28 74 TYR B O 1
ATOM 1771 N N . GLY B 1 75 ? -29.080 -3.679 11.071 1.00 12.78 75 GLY B N 1
ATOM 1772 C CA . GLY B 1 75 ? -29.476 -4.415 9.893 1.00 12.26 75 GLY B CA 1
ATOM 1773 C C . GLY B 1 75 ? -28.671 -5.678 9.710 1.00 12.51 75 GLY B C 1
ATOM 1774 O O . GLY B 1 75 ? -28.004 -6.129 10.632 1.00 12.74 75 GLY B O 1
ATOM 1775 N N . SER B 1 76 ? -28.734 -6.248 8.517 1.00 11.62 76 SER B N 1
ATOM 1776 C CA . SER B 1 76 ? -28.018 -7.466 8.194 1.00 12.14 76 SER B CA 1
ATOM 1777 C C . SER B 1 76 ? -26.510 -7.246 8.256 1.00 11.56 76 SER B C 1
ATOM 1778 O O . SER B 1 76 ? -26.057 -6.122 8.294 1.00 11.00 76 SER B O 1
ATOM 1781 N N . PRO B 1 77 ? -25.719 -8.337 8.239 1.00 12.05 77 PRO B N 1
ATOM 1782 C CA . PRO B 1 77 ? -24.280 -8.124 8.243 1.00 12.09 77 PRO B CA 1
ATOM 1783 C C . PRO B 1 77 ? -23.792 -7.215 7.103 1.00 11.08 77 PRO B C 1
ATOM 1784 O O . PRO B 1 77 ? -22.878 -6.428 7.305 1.00 9.57 77 PRO B O 1
ATOM 1788 N N . GLU B 1 78 ? -24.378 -7.335 5.916 1.00 10.89 78 GLU B N 1
ATOM 1789 C CA . GLU B 1 78 ? -24.027 -6.461 4.781 1.00 11.28 78 GLU B CA 1
ATOM 1790 C C . GLU B 1 78 ? -24.411 -5.006 5.015 1.00 10.50 78 GLU B C 1
ATOM 1791 O O . GLU B 1 78 ? -23.688 -4.090 4.636 1.00 9.10 78 GLU B O 1
ATOM 1797 N N . GLU B 1 79 ? -25.565 -4.793 5.647 1.00 10.04 79 GLU B N 1
ATOM 1798 C CA . GLU B 1 79 ? -25.990 -3.449 6.013 1.00 10.56 79 GLU B CA 1
ATOM 1799 C C . GLU B 1 79 ? -25.095 -2.867 7.118 1.00 9.66 79 GLU B C 1
ATOM 1800 O O . GLU B 1 79 ? -24.766 -1.672 7.095 1.00 10.13 79 GLU B O 1
ATOM 1806 N N . PHE B 1 80 ? -24.666 -3.710 8.050 1.00 8.93 80 PHE B N 1
ATOM 1807 C CA . PHE B 1 80 ? -23.717 -3.273 9.066 1.00 8.77 80 PHE B CA 1
ATOM 1808 C C . PHE B 1 80 ? -22.399 -2.893 8.407 1.00 8.78 80 PHE B C 1
ATOM 1809 O O . PHE B 1 80 ? -21.854 -1.807 8.653 1.00 9.06 80 PHE B O 1
ATOM 1817 N N . LEU B 1 81 ? -21.909 -3.757 7.530 1.00 8.31 81 LEU B N 1
ATOM 1818 C CA . LEU B 1 81 ? -20.648 -3.474 6.843 1.00 8.49 81 LEU B CA 1
ATOM 1819 C C . LEU B 1 81 ? -20.710 -2.155 6.086 1.00 8.68 81 LEU B C 1
ATOM 1820 O O . LEU B 1 81 ? -19.773 -1.382 6.091 1.00 9.02 81 LEU B O 1
ATOM 1825 N N . SER B 1 82 ? -21.831 -1.905 5.419 1.00 8.50 82 SER B N 1
ATOM 1826 C CA . SER B 1 82 ? -22.046 -0.637 4.711 1.00 9.32 82 SER B CA 1
ATOM 1827 C C . SER B 1 82 ? -21.829 0.572 5.624 1.00 10.59 82 SER B C 1
ATOM 1828 O O . SER B 1 82 ? -21.188 1.538 5.229 1.00 12.17 82 SER B O 1
ATOM 1831 N N . GLN B 1 83 ? -22.332 0.469 6.845 1.00 10.40 83 GLN B N 1
ATOM 1832 C CA . GLN B 1 83 ? -22.248 1.551 7.821 1.00 11.39 83 GLN B CA 1
ATOM 1833 C C . GLN B 1 83 ? -20.879 1.732 8.409 1.00 11.78 83 GLN B C 1
ATOM 1834 O O . GLN B 1 83 ? -20.560 2.817 8.923 1.00 14.41 83 GLN B O 1
ATOM 1840 N N . VAL B 1 84 ? -20.059 0.693 8.352 1.00 11.02 84 VAL B N 1
ATOM 1841 C CA . VAL B 1 84 ? -18.687 0.792 8.874 1.00 11.20 84 VAL B CA 1
ATOM 1842 C C . VAL B 1 84 ? -17.644 0.571 7.793 1.00 11.04 84 VAL B C 1
ATOM 1843 O O . VAL B 1 84 ? -16.520 0.165 8.078 1.00 11.23 84 VAL B O 1
ATOM 1847 N N . ASP B 1 85 ? -17.987 0.838 6.538 1.00 11.43 85 ASP B N 1
ATOM 1848 C CA . ASP B 1 85 ? -17.062 0.470 5.469 1.00 11.93 85 ASP B CA 1
ATOM 1849 C C . ASP B 1 85 ? -15.834 1.386 5.388 1.00 12.06 85 ASP B C 1
ATOM 1850 O O . ASP B 1 85 ? -14.925 1.097 4.640 1.00 12.13 85 ASP B O 1
ATOM 1855 N N . TYR B 1 86 ? -15.808 2.434 6.212 1.00 12.38 86 TYR B N 1
ATOM 1856 C CA . TYR B 1 86 ? -14.576 3.197 6.442 1.00 13.75 86 TYR B CA 1
ATOM 1857 C C . TYR B 1 86 ? -13.435 2.238 6.835 1.00 13.68 86 TYR B C 1
ATOM 1858 O O . TYR B 1 86 ? -12.254 2.508 6.572 1.00 13.99 86 TYR B O 1
ATOM 1867 N N . LEU B 1 87 ? -13.797 1.103 7.418 1.00 13.42 87 LEU B N 1
ATOM 1868 C CA . LEU B 1 87 ? -12.811 0.077 7.836 1.00 13.37 87 LEU B CA 1
ATOM 1869 C C . LEU B 1 87 ? -12.002 -0.487 6.684 1.00 13.92 87 LEU B C 1
ATOM 1870 O O . LEU B 1 87 ? -10.902 -0.936 6.870 1.00 13.95 87 LEU B O 1
ATOM 1875 N N . LEU B 1 88 ? -12.571 -0.454 5.493 1.00 14.93 88 LEU B N 1
ATOM 1876 C CA . LEU B 1 88 ? -11.911 -1.005 4.315 1.00 17.10 88 LEU B CA 1
ATOM 1877 C C . LEU B 1 88 ? -10.898 -0.019 3.726 1.00 18.95 88 LEU B C 1
ATOM 1878 O O . LEU B 1 88 ? -10.146 -0.391 2.830 1.00 24.14 88 LEU B O 1
ATOM 1883 N N . GLY B 1 89 ? -10.886 1.215 4.220 1.00 18.77 89 GLY B N 1
ATOM 1884 C CA . GLY B 1 89 ? -9.997 2.271 3.731 1.00 20.04 89 GLY B CA 1
ATOM 1885 C C . GLY B 1 89 ? -10.627 2.984 2.554 1.00 18.73 89 GLY B C 1
ATOM 1886 O O . GLY B 1 89 ? -11.786 2.722 2.218 1.00 19.19 89 GLY B O 1
ATOM 1887 N N . LYS B 1 90 ? -9.854 3.858 1.911 1.00 17.80 90 LYS B N 1
ATOM 1888 C CA . LYS B 1 90 ? -10.344 4.648 0.797 1.00 17.64 90 LYS B CA 1
ATOM 1889 C C . LYS B 1 90 ? -10.841 3.743 -0.315 1.00 14.95 90 LYS B C 1
ATOM 1890 O O . LYS B 1 90 ? -10.218 2.740 -0.635 1.00 13.51 90 LYS B O 1
ATOM 1896 N N . GLN B 1 91 ? -11.949 4.145 -0.921 1.00 13.27 91 GLN B N 1
ATOM 1897 C CA . GLN B 1 91 ? -12.568 3.376 -1.998 1.00 12.48 91 GLN B CA 1
ATOM 1898 C C . GLN B 1 91 ? -12.644 4.134 -3.305 1.00 13.03 91 GLN B C 1
ATOM 1899 O O . GLN B 1 91 ? -12.604 5.369 -3.341 1.00 13.77 91 GLN B O 1
ATOM 1905 N N . ALA B 1 92 ? -12.721 3.358 -4.373 1.00 11.75 92 ALA B N 1
ATOM 1906 C CA . ALA B 1 92 ? -12.942 3.874 -5.718 1.00 12.25 92 ALA B CA 1
ATOM 1907 C C . ALA B 1 92 ? -14.270 3.342 -6.234 1.00 10.60 92 ALA B C 1
ATOM 1908 O O . ALA B 1 92 ? -14.607 2.175 -6.006 1.00 10.95 92 ALA B O 1
ATOM 1910 N N . TYR B 1 93 ? -15.022 4.193 -6.938 1.00 9.84 93 TYR B N 1
ATOM 1911 C CA . TYR B 1 93 ? -16.387 3.840 -7.317 1.00 9.76 93 TYR B CA 1
ATOM 1912 C C . TYR B 1 93 ? -16.604 3.719 -8.804 1.00 10.16 93 TYR B C 1
ATOM 1913 O O . TYR B 1 93 ? -17.744 3.612 -9.255 1.00 10.16 93 TYR B O 1
ATOM 1922 N N . GLY B 1 94 ? -15.515 3.713 -9.570 1.00 10.57 94 GLY B N 1
ATOM 1923 C CA . GLY B 1 94 ? -15.581 3.363 -10.992 1.00 11.26 94 GLY B CA 1
ATOM 1924 C C . GLY B 1 94 ? -16.481 4.269 -11.805 1.00 12.54 94 GLY B C 1
ATOM 1925 O O . GLY B 1 94 ? -17.157 3.799 -12.733 1.00 13.74 94 GLY B O 1
ATOM 1926 N N . GLY B 1 95 ? -16.483 5.548 -11.474 1.00 12.87 95 GLY B N 1
ATOM 1927 C CA . GLY B 1 95 ? -17.322 6.506 -12.189 1.00 14.07 95 GLY B CA 1
ATOM 1928 C C . GLY B 1 95 ? -16.811 6.801 -13.582 1.00 15.06 95 GLY B C 1
ATOM 1929 O O . GLY B 1 95 ? -15.685 6.451 -13.932 1.00 16.10 95 GLY B O 1
ATOM 1930 N N . LYS B 1 96 ? -17.649 7.446 -14.386 1.00 14.90 96 LYS B N 1
ATOM 1931 C CA . LYS B 1 96 ? -17.239 7.855 -15.727 1.00 15.95 96 LYS B CA 1
ATOM 1932 C C . LYS B 1 96 ? -15.956 8.672 -15.681 1.00 17.61 96 LYS B C 1
ATOM 1933 O O . LYS B 1 96 ? -15.811 9.553 -14.845 1.00 17.64 96 LYS B O 1
ATOM 1939 N N . THR B 1 97 ? -15.037 8.364 -16.590 1.00 20.69 97 THR B N 1
ATOM 1940 C CA . THR B 1 97 ? -13.754 9.057 -16.624 1.00 25.60 97 THR B CA 1
ATOM 1941 C C . THR B 1 97 ? -13.326 9.424 -18.038 1.00 30.03 97 THR B C 1
ATOM 1942 O O . THR B 1 97 ? -13.942 9.001 -19.018 1.00 30.88 97 THR B O 1
ATOM 1946 N N . ASP B 1 98 ? -12.262 10.223 -18.074 1.00 36.57 98 ASP B N 1
ATOM 1947 C CA . ASP B 1 98 ? -11.430 10.530 -19.250 1.00 42.77 98 ASP B CA 1
ATOM 1948 C C . ASP B 1 98 ? -11.632 9.573 -20.415 1.00 44.42 98 ASP B C 1
ATOM 1949 O O . ASP B 1 98 ? -11.253 8.397 -20.314 1.00 45.87 98 ASP B O 1
ATOM 1954 N N . THR B 1 105 ? -5.253 4.463 -7.531 1.00 43.99 105 THR B N 1
ATOM 1955 C CA . THR B 1 105 ? -4.605 3.145 -7.623 1.00 43.62 105 THR B CA 1
ATOM 1956 C C . THR B 1 105 ? -4.541 2.416 -6.254 1.00 42.79 105 THR B C 1
ATOM 1957 O O . THR B 1 105 ? -4.672 1.188 -6.170 1.00 45.46 105 THR B O 1
ATOM 1961 N N . ASP B 1 106 ? -4.350 3.204 -5.201 1.00 38.03 106 ASP B N 1
ATOM 1962 C CA . ASP B 1 106 ? -4.396 2.769 -3.796 1.00 35.70 106 ASP B CA 1
ATOM 1963 C C . ASP B 1 106 ? -5.746 2.235 -3.284 1.00 29.70 106 ASP B C 1
ATOM 1964 O O . ASP B 1 106 ? -5.807 1.518 -2.296 1.00 32.39 106 ASP B O 1
ATOM 1969 N N . ALA B 1 107 ? -6.831 2.653 -3.914 1.00 23.10 107 ALA B N 1
ATOM 1970 C CA . ALA B 1 107 ? -8.138 2.557 -3.302 1.00 18.62 107 ALA B CA 1
ATOM 1971 C C . ALA B 1 107 ? -8.777 1.205 -3.539 1.00 15.38 107 ALA B C 1
ATOM 1972 O O . ALA B 1 107 ? -8.501 0.546 -4.529 1.00 15.52 107 ALA B O 1
ATOM 1974 N N . VAL B 1 108 ? -9.681 0.835 -2.641 1.00 12.89 108 VAL B N 1
ATOM 1975 C CA . VAL B 1 108 ? -10.443 -0.402 -2.753 1.00 11.85 108 VAL B CA 1
ATOM 1976 C C . VAL B 1 108 ? -11.522 -0.251 -3.808 1.00 11.50 108 VAL B C 1
ATOM 1977 O O . VAL B 1 108 ? -12.354 0.642 -3.703 1.00 11.43 108 VAL B O 1
ATOM 1981 N N . ALA B 1 109 ? -11.511 -1.145 -4.797 1.00 10.48 109 ALA B N 1
ATOM 1982 C CA . ALA B 1 109 ? -12.459 -1.092 -5.918 1.00 10.39 109 ALA B CA 1
ATOM 1983 C C . ALA B 1 109 ? -13.503 -2.188 -5.862 1.00 10.52 109 ALA B C 1
ATOM 1984 O O . ALA B 1 109 ? -14.582 -2.048 -6.434 1.00 11.45 109 ALA B O 1
ATOM 1986 N N . THR B 1 110 ? -13.176 -3.288 -5.209 1.00 10.48 110 THR B N 1
ATOM 1987 C CA . THR B 1 110 ? -14.140 -4.354 -4.996 1.00 11.74 110 THR B CA 1
ATOM 1988 C C . THR B 1 110 ? -14.124 -4.778 -3.551 1.00 10.97 110 THR B C 1
ATOM 1989 O O . THR B 1 110 ? -13.093 -4.709 -2.890 1.00 10.59 110 THR B O 1
ATOM 1993 N N . ALA B 1 111 ? -15.288 -5.187 -3.054 1.00 10.12 111 ALA B N 1
ATOM 1994 C CA . ALA B 1 111 ? -15.429 -5.651 -1.682 1.00 9.91 111 ALA B CA 1
ATOM 1995 C C . ALA B 1 111 ? -16.576 -6.625 -1.647 1.00 10.00 111 ALA B C 1
ATOM 1996 O O . ALA B 1 111 ? -17.736 -6.265 -1.889 1.00 11.73 111 ALA B O 1
ATOM 1998 N N . ASN B 1 112 ? -16.269 -7.867 -1.370 1.00 9.59 112 ASN B N 1
ATOM 1999 C CA . ASN B 1 112 ? -17.292 -8.910 -1.386 1.00 10.72 112 ASN B CA 1
ATOM 2000 C C . ASN B 1 112 ? -17.336 -9.666 -0.091 1.00 9.75 112 ASN B C 1
ATOM 2001 O O . ASN B 1 112 ? -16.290 -10.124 0.404 1.00 9.77 112 ASN B O 1
ATOM 2006 N N . VAL B 1 113 ? -18.532 -9.781 0.480 1.00 9.10 113 VAL B N 1
ATOM 2007 C CA . VAL B 1 113 ? -18.719 -10.598 1.667 1.00 9.75 113 VAL B CA 1
ATOM 2008 C C . VAL B 1 113 ? -18.745 -12.065 1.238 1.00 10.25 113 VAL B C 1
ATOM 2009 O O . VAL B 1 113 ? -19.647 -12.484 0.519 1.00 11.83 113 VAL B O 1
ATOM 2013 N N . LEU B 1 114 ? -17.724 -12.820 1.665 1.00 10.36 114 LEU B N 1
ATOM 2014 C CA . LEU B 1 114 ? -17.614 -14.247 1.309 1.00 11.16 114 LEU B CA 1
ATOM 2015 C C . LEU B 1 114 ? -18.472 -15.125 2.197 1.00 12.93 114 LEU B C 1
ATOM 2016 O O . LEU B 1 114 ? -18.968 -16.190 1.779 1.00 14.27 114 LEU B O 1
ATOM 2021 N N . GLU B 1 115 ? -18.663 -14.681 3.423 1.00 12.60 115 GLU B N 1
ATOM 2022 C CA . GLU B 1 115 ? -19.333 -15.459 4.432 1.00 14.68 115 GLU B CA 1
ATOM 2023 C C . GLU B 1 115 ? -19.721 -14.513 5.560 1.00 13.16 115 GLU B C 1
ATOM 2024 O O . GLU B 1 115 ? -18.993 -13.569 5.846 1.00 11.07 115 GLU B O 1
ATOM 2030 N N . SER B 1 116 ? -20.878 -14.739 6.174 1.00 13.02 116 SER B N 1
ATOM 2031 C CA . SER B 1 116 ? -21.216 -14.015 7.391 1.00 13.87 116 SER B CA 1
ATOM 2032 C C . SER B 1 116 ? -22.044 -14.897 8.287 1.00 14.89 116 SER B C 1
ATOM 2033 O O . SER B 1 116 ? -22.706 -15.824 7.829 1.00 15.22 116 SER B O 1
ATOM 2036 N N . SER B 1 117 ? -22.010 -14.599 9.570 1.00 14.88 117 SER B N 1
ATOM 2037 C CA . SER B 1 117 ? -22.792 -15.349 10.536 1.00 15.35 117 SER B CA 1
ATOM 2038 C C . SER B 1 117 ? -23.078 -14.496 11.745 1.00 14.94 117 SER B C 1
ATOM 2039 O O . SER B 1 117 ? -22.490 -13.430 11.913 1.00 12.94 117 SER B O 1
ATOM 2042 N N . THR B 1 118 ? -23.993 -14.976 12.587 1.00 14.91 118 THR B N 1
ATOM 2043 C CA . THR B 1 118 ? -24.511 -14.199 13.709 1.00 16.23 118 THR B CA 1
ATOM 2044 C C . THR B 1 118 ? -24.449 -15.002 15.011 1.00 15.39 118 THR B C 1
ATOM 2045 O O . THR B 1 118 ? -25.483 -15.321 15.606 1.00 16.32 118 THR B O 1
ATOM 2049 N N . PRO B 1 119 ? -23.232 -15.377 15.448 1.00 14.41 119 PRO B N 1
ATOM 2050 C CA . PRO B 1 119 ? -23.131 -16.228 16.644 1.00 14.53 119 PRO B CA 1
ATOM 2051 C C . PRO B 1 119 ? -23.538 -15.491 17.911 1.00 15.01 119 PRO B C 1
ATOM 2052 O O . PRO B 1 119 ? -23.287 -14.302 18.051 1.00 14.15 119 PRO B O 1
ATOM 2056 N N . VAL B 1 120 ? -24.210 -16.212 18.807 1.00 15.53 120 VAL B N 1
ATOM 2057 C CA . VAL B 1 120 ? -24.557 -15.695 20.114 1.00 16.18 120 VAL B CA 1
ATOM 2058 C C . VAL B 1 120 ? -23.679 -16.383 21.149 1.00 18.71 120 VAL B C 1
ATOM 2059 O O . VAL B 1 120 ? -23.705 -17.610 21.303 1.00 18.18 120 VAL B O 1
ATOM 2063 N N . VAL B 1 121 ? -22.890 -15.586 21.858 1.00 19.61 121 VAL B N 1
ATOM 2064 C CA . VAL B 1 121 ? -21.931 -16.116 22.839 1.00 22.76 121 VAL B CA 1
ATOM 2065 C C . VAL B 1 121 ? -22.104 -15.356 24.146 1.00 23.89 121 VAL B C 1
ATOM 2066 O O . VAL B 1 121 ? -22.130 -14.134 24.157 1.00 22.43 121 VAL B O 1
ATOM 2070 N N . ASP B 1 122 ? -22.270 -16.091 25.244 1.00 26.60 122 ASP B N 1
ATOM 2071 C CA . ASP B 1 122 ? -22.598 -15.507 26.562 1.00 28.72 122 ASP B CA 1
ATOM 2072 C C . ASP B 1 122 ? -23.809 -14.567 26.521 1.00 28.29 122 ASP B C 1
ATOM 2073 O O . ASP B 1 122 ? -23.819 -13.506 27.152 1.00 31.09 122 ASP B O 1
ATOM 2078 N N . GLY B 1 123 ? -24.823 -14.949 25.761 1.00 26.94 123 GLY B N 1
ATOM 2079 C CA . GLY B 1 123 ? -26.032 -14.149 25.638 1.00 26.72 123 GLY B CA 1
ATOM 2080 C C . GLY B 1 123 ? -25.900 -12.938 24.722 1.00 25.74 123 GLY B C 1
ATOM 2081 O O . GLY B 1 123 ? -26.879 -12.238 24.497 1.00 27.39 123 GLY B O 1
ATOM 2082 N N . LYS B 1 124 ? -24.699 -12.712 24.179 1.00 22.33 124 LYS B N 1
ATOM 2083 C CA . LYS B 1 124 ? -24.419 -11.532 23.378 1.00 19.82 124 LYS B CA 1
ATOM 2084 C C . LYS B 1 124 ? -24.336 -11.880 21.887 1.00 16.09 124 LYS B C 1
ATOM 2085 O O . LYS B 1 124 ? -23.654 -12.805 21.506 1.00 16.02 124 LYS B O 1
ATOM 2091 N N . GLN B 1 125 ? -25.035 -11.112 21.068 1.00 15.75 125 GLN B N 1
ATOM 2092 C CA . GLN B 1 125 ? -25.066 -11.350 19.638 1.00 14.80 125 GLN B CA 1
ATOM 2093 C C . GLN B 1 125 ? -23.847 -10.691 19.001 1.00 11.98 125 GLN B C 1
ATOM 2094 O O . GLN B 1 125 ? -23.595 -9.519 19.224 1.00 11.61 125 GLN B O 1
ATOM 2100 N N . TYR B 1 126 ? -23.119 -11.455 18.192 1.00 10.54 126 TYR B N 1
ATOM 2101 C CA . TYR B 1 126 ? -22.011 -10.925 17.389 1.00 10.29 126 TYR B CA 1
ATOM 2102 C C . TYR B 1 126 ? -22.331 -11.081 15.913 1.00 9.94 126 TYR B C 1
ATOM 2103 O O . TYR B 1 126 ? -23.073 -11.958 15.531 1.00 10.92 126 TYR B O 1
ATOM 2112 N N . TYR B 1 127 ? -21.700 -10.226 15.098 1.00 9.84 127 TYR B N 1
ATOM 2113 C CA . TYR B 1 127 ? -21.579 -10.470 13.674 1.00 10.26 127 TYR B CA 1
ATOM 2114 C C . TYR B 1 127 ? -20.152 -10.906 13.374 1.00 10.48 127 TYR B C 1
ATOM 2115 O O . TYR B 1 127 ? -19.206 -10.349 13.927 1.00 10.12 127 TYR B O 1
ATOM 2124 N N . SER B 1 128 ? -20.023 -11.953 12.559 1.00 10.05 128 SER B N 1
ATOM 2125 C CA . SER B 1 128 ? -18.749 -12.389 12.003 1.00 10.83 128 SER B CA 1
ATOM 2126 C C . SER B 1 128 ? -18.869 -12.216 10.499 1.00 10.05 128 SER B C 1
ATOM 2127 O O . SER B 1 128 ? -19.810 -12.708 9.895 1.00 10.93 128 SER B O 1
ATOM 2130 N N . ILE B 1 129 ? -17.929 -11.493 9.899 1.00 9.62 129 ILE B N 1
ATOM 2131 C CA . ILE B 1 129 ? -18.024 -11.164 8.478 1.00 9.90 129 ILE B CA 1
ATOM 2132 C C . ILE B 1 129 ? -16.657 -11.330 7.819 1.00 9.76 129 ILE B C 1
ATOM 2133 O O . ILE B 1 129 ? -15.668 -10.787 8.300 1.00 11.01 129 ILE B O 1
ATOM 2138 N N . THR B 1 130 ? -16.609 -12.111 6.743 1.00 8.63 130 THR B N 1
ATOM 2139 C CA . THR B 1 130 ? -15.372 -12.302 5.980 1.00 8.92 130 THR B CA 1
ATOM 2140 C C . THR B 1 130 ? -15.504 -11.543 4.668 1.00 8.71 130 THR B C 1
ATOM 2141 O O . THR B 1 130 ? -16.399 -11.839 3.890 1.00 9.03 130 THR B O 1
ATOM 2145 N N . VAL B 1 131 ? -14.619 -10.590 4.444 1.00 8.07 131 VAL B N 1
ATOM 2146 C CA . VAL B 1 131 ? -14.664 -9.692 3.279 1.00 8.37 131 VAL B CA 1
ATOM 2147 C C . VAL B 1 131 ? -13.413 -9.881 2.444 1.00 8.24 131 VAL B C 1
ATOM 2148 O O . VAL B 1 131 ? -12.313 -9.912 2.982 1.00 9.11 131 VAL B O 1
ATOM 2152 N N . LEU B 1 132 ? -13.564 -9.987 1.130 1.00 7.81 132 LEU B N 1
ATOM 2153 C CA . LEU B 1 132 ? -12.423 -9.925 0.220 1.00 8.39 132 LEU B CA 1
ATOM 2154 C C . LEU B 1 132 ? -12.448 -8.609 -0.516 1.00 8.83 132 LEU B C 1
ATOM 2155 O O . LEU B 1 132 ? -13.440 -8.294 -1.193 1.00 8.68 132 LEU B O 1
ATOM 2160 N N . THR B 1 133 ? -11.365 -7.855 -0.399 1.00 8.81 133 THR B N 1
ATOM 2161 C CA . THR B 1 133 ? -11.209 -6.579 -1.105 1.00 9.21 133 THR B CA 1
ATOM 2162 C C . THR B 1 133 ? -10.086 -6.675 -2.104 1.00 9.76 133 THR B C 1
ATOM 2163 O O . THR B 1 133 ? -9.157 -7.447 -1.928 1.00 9.83 133 THR B O 1
ATOM 2167 N N . ARG B 1 134 ? -10.191 -5.878 -3.157 1.00 9.87 134 ARG B N 1
ATOM 2168 C CA . ARG B 1 134 ? -9.085 -5.710 -4.098 1.00 10.68 134 ARG B CA 1
ATOM 2169 C C . ARG B 1 134 ? -9.004 -4.271 -4.539 1.00 11.35 134 ARG B C 1
ATOM 2170 O O . ARG B 1 134 ? -10.020 -3.563 -4.618 1.00 10.51 134 ARG B O 1
ATOM 2178 N N . THR B 1 135 ? -7.791 -3.837 -4.841 1.00 12.57 135 THR B N 1
ATOM 2179 C CA . THR B 1 135 ? -7.553 -2.481 -5.286 1.00 15.30 135 THR B CA 1
ATOM 2180 C C . THR B 1 135 ? -7.943 -2.302 -6.739 1.00 17.37 135 THR B C 1
ATOM 2181 O O . THR B 1 135 ? -8.234 -3.261 -7.455 1.00 16.61 135 THR B O 1
ATOM 2185 N N . ALA B 1 136 ? -7.961 -1.040 -7.156 1.00 20.72 136 ALA B N 1
ATOM 2186 C CA . ALA B 1 136 ? -8.418 -0.615 -8.471 1.00 24.10 136 ALA B CA 1
ATOM 2187 C C . ALA B 1 136 ? -7.335 -0.638 -9.547 1.00 28.27 136 ALA B C 1
ATOM 2188 O O . ALA B 1 136 ? -6.168 -0.944 -9.297 1.00 29.60 136 ALA B O 1
ATOM 2190 N N . ASP B 1 137 ? -7.751 -0.256 -10.750 1.00 32.42 137 ASP B N 1
ATOM 2191 C CA . ASP B 1 137 ? -6.851 -0.115 -11.885 1.00 34.97 137 ASP B CA 1
ATOM 2192 C C . ASP B 1 137 ? -6.178 -1.476 -12.111 1.00 34.49 137 ASP B C 1
ATOM 2193 O O . ASP B 1 137 ? -6.836 -2.527 -12.030 1.00 40.30 137 ASP B O 1
ATOM 2198 N N . GLY B 1 138 ? -4.879 -1.465 -12.361 1.00 31.69 138 GLY B N 1
ATOM 2199 C CA . GLY B 1 138 ? -4.097 -2.688 -12.433 1.00 26.91 138 GLY B CA 1
ATOM 2200 C C . GLY B 1 138 ? -3.312 -3.019 -11.166 1.00 24.53 138 GLY B C 1
ATOM 2201 O O . GLY B 1 138 ? -2.338 -3.766 -11.223 1.00 22.61 138 GLY B O 1
ATOM 2202 N N . ASP B 1 139 ? -3.718 -2.451 -10.036 1.00 21.46 139 ASP B N 1
ATOM 2203 C CA . ASP B 1 139 ? -3.195 -2.863 -8.729 1.00 21.69 139 ASP B CA 1
ATOM 2204 C C . ASP B 1 139 ? -3.994 -4.077 -8.297 1.00 21.81 139 ASP B C 1
ATOM 2205 O O . ASP B 1 139 ? -5.191 -3.982 -8.041 1.00 24.63 139 ASP B O 1
ATOM 2210 N N . GLU B 1 140 ? -3.339 -5.216 -8.208 1.00 20.01 140 GLU B N 1
ATOM 2211 C CA . GLU B 1 140 ? -4.063 -6.464 -8.043 1.00 19.24 140 GLU B CA 1
ATOM 2212 C C . GLU B 1 140 ? -4.074 -6.971 -6.606 1.00 17.63 140 GLU B C 1
ATOM 2213 O O . GLU B 1 140 ? -4.492 -8.098 -6.350 1.00 16.37 140 GLU B O 1
ATOM 2219 N N . GLY B 1 141 ? -3.621 -6.134 -5.682 1.00 17.38 141 GLY B N 1
ATOM 2220 C CA . GLY B 1 141 ? -3.499 -6.495 -4.267 1.00 16.65 141 GLY B CA 1
ATOM 2221 C C . GLY B 1 141 ? -4.798 -6.747 -3.526 1.00 15.50 141 GLY B C 1
ATOM 2222 O O . GLY B 1 141 ? -5.568 -5.828 -3.230 1.00 18.68 141 GLY B O 1
ATOM 2223 N N . GLY B 1 142 ? -5.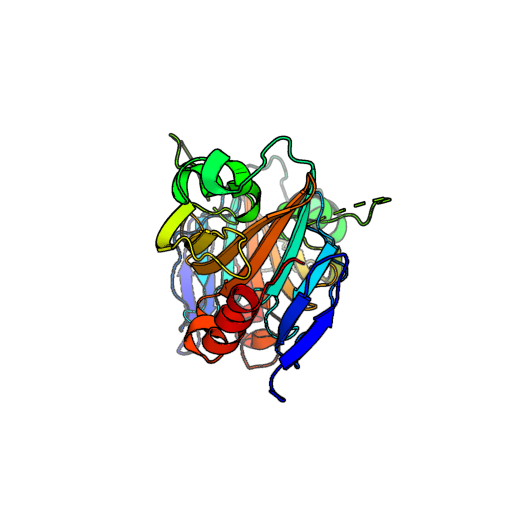037 -8.005 -3.198 1.00 12.34 142 GLY B N 1
ATOM 2224 C CA . GLY B 1 142 ? -6.226 -8.397 -2.455 1.00 11.30 142 GLY B CA 1
ATOM 2225 C C . GLY B 1 142 ? -5.961 -8.487 -0.976 1.00 10.27 142 GLY B C 1
ATOM 2226 O O . GLY B 1 142 ? -4.827 -8.695 -0.551 1.00 9.84 142 GLY B O 1
ATOM 2227 N N . LYS B 1 143 ? -7.024 -8.321 -0.194 1.00 9.61 143 LYS B N 1
ATOM 2228 C CA . LYS B 1 143 ? -6.962 -8.512 1.257 1.00 9.75 143 LYS B CA 1
ATOM 2229 C C . LYS B 1 143 ? -8.182 -9.286 1.698 1.00 9.61 143 LYS B C 1
ATOM 2230 O O . LYS B 1 143 ? -9.286 -9.018 1.230 1.00 10.05 143 LYS B O 1
ATOM 2236 N N . HIS B 1 144 ? -7.987 -10.217 2.619 1.00 8.67 144 HIS B N 1
ATOM 2237 C CA . HIS B 1 144 ? -9.111 -10.756 3.389 1.00 9.11 144 HIS B CA 1
ATOM 2238 C C . HIS B 1 144 ? -9.213 -9.923 4.646 1.00 9.03 144 HIS B C 1
ATOM 2239 O O . HIS B 1 144 ? -8.225 -9.789 5.387 1.00 9.38 144 HIS B O 1
ATOM 2246 N N . GLN B 1 145 ? -10.397 -9.379 4.884 1.00 8.96 145 GLN B N 1
ATOM 2247 C CA . GLN B 1 145 ? -10.643 -8.557 6.057 1.00 9.89 145 GLN B CA 1
ATOM 2248 C C . GLN B 1 145 ? -11.733 -9.240 6.862 1.00 9.30 145 GLN B C 1
ATOM 2249 O O . GLN B 1 145 ? -12.864 -9.409 6.374 1.00 9.92 145 GLN B O 1
ATOM 2255 N N . LEU B 1 146 ? -11.383 -9.657 8.075 1.00 8.99 146 LEU B N 1
ATOM 2256 C CA . LEU B 1 146 ? -12.258 -10.463 8.911 1.00 9.45 146 LEU B CA 1
ATOM 2257 C C . LEU B 1 146 ? -12.731 -9.609 10.068 1.00 9.10 146 LEU B C 1
ATOM 2258 O O . LEU B 1 146 ? -11.912 -9.120 10.852 1.00 10.01 146 LEU B O 1
ATOM 2263 N N . ILE B 1 147 ? -14.043 -9.465 10.183 1.00 8.96 147 ILE B N 1
ATOM 2264 C CA . ILE B 1 147 ? -14.656 -8.544 11.133 1.00 9.22 147 ILE B CA 1
ATOM 2265 C C . ILE B 1 147 ? -15.480 -9.318 12.145 1.00 8.81 147 ILE B C 1
ATOM 2266 O O . ILE B 1 147 ? -16.324 -10.137 11.788 1.00 9.49 147 ILE B O 1
ATOM 2271 N N . THR B 1 148 ? -15.261 -9.009 13.417 1.00 8.27 148 THR B N 1
ATOM 2272 C CA . THR B 1 148 ? -16.133 -9.467 14.503 1.00 8.85 148 THR B CA 1
ATOM 2273 C C . THR B 1 148 ? -16.640 -8.252 15.215 1.00 8.59 148 THR B C 1
ATOM 2274 O O . THR B 1 148 ? -15.842 -7.415 15.659 1.00 8.38 148 THR B O 1
ATOM 2278 N N . ALA B 1 149 ? -17.968 -8.132 15.353 1.00 8.58 149 ALA B N 1
ATOM 2279 C CA . ALA B 1 149 ? -18.527 -6.913 15.952 1.00 8.75 149 ALA B CA 1
ATOM 2280 C C . ALA B 1 149 ? -19.670 -7.243 16.902 1.00 8.85 149 ALA B C 1
ATOM 2281 O O . ALA B 1 149 ? -20.364 -8.240 16.716 1.00 9.03 149 ALA B O 1
ATOM 2283 N N . THR B 1 150 ? -19.842 -6.407 17.920 1.00 9.37 150 THR B N 1
ATOM 2284 C CA . THR B 1 150 ? -20.944 -6.582 18.879 1.00 9.55 150 THR B CA 1
ATOM 2285 C C . THR B 1 150 ? -21.243 -5.270 19.574 1.00 10.00 150 THR B C 1
ATOM 2286 O O . THR B 1 150 ? -20.487 -4.315 19.467 1.00 10.24 150 THR B O 1
ATOM 2290 N N . VAL B 1 151 ? -22.382 -5.217 20.256 1.00 10.13 151 VAL B N 1
ATOM 2291 C CA . VAL B 1 151 ? -22.766 -4.027 21.012 1.00 12.06 151 VAL B CA 1
ATOM 2292 C C . VAL B 1 151 ? -22.848 -4.408 22.486 1.00 12.85 151 VAL B C 1
ATOM 2293 O O . VAL B 1 151 ? -23.401 -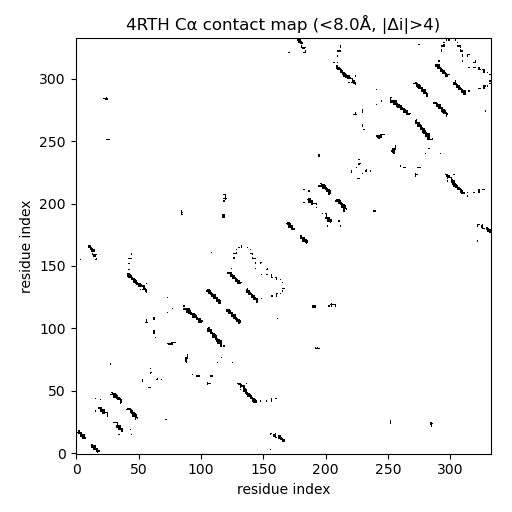5.456 22.824 1.00 13.59 151 VAL B O 1
ATOM 2297 N N . SER B 1 152 ? -22.297 -3.551 23.346 1.00 13.88 152 SER B N 1
ATOM 2298 C CA . SER B 1 152 ? -22.381 -3.747 24.794 1.00 15.74 152 SER B CA 1
ATOM 2299 C C . SER B 1 152 ? -22.289 -2.406 25.501 1.00 15.99 152 SER B C 1
ATOM 2300 O O . SER B 1 152 ? -21.430 -1.595 25.187 1.00 14.53 152 SER B O 1
ATOM 2303 N N . ASP B 1 153 ? -23.187 -2.198 26.461 1.00 18.34 153 ASP B N 1
ATOM 2304 C CA . ASP B 1 153 ? -23.139 -1.030 27.349 1.00 20.77 153 ASP B CA 1
ATOM 2305 C C . ASP B 1 153 ? -22.953 0.292 26.615 1.00 18.58 153 ASP B C 1
ATOM 2306 O O . ASP B 1 153 ? -22.104 1.117 26.978 1.00 19.52 153 ASP B O 1
ATOM 2311 N N . GLY B 1 154 ? -23.736 0.484 25.562 1.00 17.35 154 GLY B N 1
ATOM 2312 C CA . GLY B 1 154 ? -23.759 1.743 24.846 1.00 16.57 154 GLY B CA 1
ATOM 2313 C C . GLY B 1 154 ? -22.587 1.966 23.917 1.00 15.65 154 GLY B C 1
ATOM 2314 O O . GLY B 1 154 ? -22.375 3.075 23.436 1.00 16.37 154 GLY B O 1
ATOM 2315 N N . LYS B 1 155 ? -21.842 0.894 23.638 1.00 14.01 155 LYS B N 1
ATOM 2316 C CA . LYS B 1 155 ? -20.699 0.958 22.749 1.00 13.33 155 LYS B CA 1
ATOM 2317 C C . LYS B 1 155 ? -20.736 -0.140 21.681 1.00 11.72 155 LYS B C 1
ATOM 2318 O O . LYS B 1 155 ? -21.175 -1.253 21.937 1.00 10.78 155 LYS B O 1
ATOM 2324 N N . LEU B 1 156 ? -20.282 0.223 20.491 1.00 11.28 156 LEU B N 1
ATOM 2325 C CA . LEU B 1 156 ? -20.070 -0.712 19.384 1.00 10.62 156 LEU B CA 1
ATOM 2326 C C . LEU B 1 156 ? -18.588 -1.106 19.436 1.00 9.60 156 LEU B C 1
ATOM 2327 O O . LEU B 1 156 ? -17.713 -0.248 19.434 1.00 11.14 156 LEU B O 1
ATOM 2332 N N . TYR B 1 157 ? -18.339 -2.408 19.471 1.00 8.81 157 TYR B N 1
ATOM 2333 C CA . TYR B 1 157 ? -16.986 -2.977 19.527 1.00 8.98 157 TYR B CA 1
ATOM 2334 C C . TYR B 1 157 ? -16.722 -3.687 18.226 1.00 8.54 157 TYR B C 1
ATOM 2335 O O . TYR B 1 157 ? -17.494 -4.552 17.823 1.00 8.78 157 TYR B O 1
ATOM 2344 N N . ILE B 1 158 ? -15.631 -3.321 17.561 1.00 8.41 158 ILE B N 1
ATOM 2345 C CA . ILE B 1 158 ? -15.284 -3.954 16.293 1.00 8.97 158 ILE B CA 1
ATOM 2346 C C . ILE B 1 158 ? -13.838 -4.445 16.338 1.00 8.62 158 ILE B C 1
ATOM 2347 O O . ILE B 1 158 ? -12.937 -3.682 16.691 1.00 8.45 158 ILE B O 1
ATOM 2352 N N . CYS B 1 159 ? -13.634 -5.690 15.940 1.00 7.67 159 CYS B N 1
ATOM 2353 C CA . CYS B 1 159 ? -12.283 -6.220 15.723 1.00 7.69 159 CYS B CA 1
ATOM 2354 C C . CYS B 1 159 ? -12.140 -6.544 14.242 1.00 7.55 159 CYS B C 1
ATOM 2355 O O . CYS B 1 159 ? -12.990 -7.230 13.664 1.00 7.93 159 CYS B O 1
ATOM 2358 N N . LYS B 1 160 ? -11.100 -6.021 13.606 1.00 7.64 160 LYS B N 1
ATOM 2359 C CA . LYS B 1 160 ? -10.830 -6.363 12.203 1.00 7.64 160 LYS B CA 1
ATOM 2360 C C . LYS B 1 160 ? -9.412 -6.925 12.084 1.00 7.59 160 LYS B C 1
ATOM 2361 O O . LYS B 1 160 ? -8.435 -6.250 12.429 1.00 7.57 160 LYS B O 1
ATOM 2367 N N . ALA B 1 161 ? -9.311 -8.148 11.576 1.00 7.22 161 ALA B N 1
ATOM 2368 C CA . ALA B 1 161 ? -8.016 -8.771 11.302 1.00 7.55 161 ALA B CA 1
ATOM 2369 C C . ALA B 1 161 ? -7.886 -8.957 9.804 1.00 8.36 161 ALA B C 1
ATOM 2370 O O . ALA B 1 161 ? -8.851 -9.273 9.134 1.00 8.83 161 ALA B O 1
ATOM 2372 N N . GLN B 1 162 ? -6.705 -8.719 9.255 1.00 8.51 162 GLN B N 1
ATOM 2373 C CA . GLN B 1 162 ? -6.571 -8.830 7.809 1.00 9.27 162 GLN B CA 1
ATOM 2374 C C . GLN B 1 162 ? -5.239 -9.395 7.411 1.00 8.46 162 GLN B C 1
ATOM 2375 O O . GLN B 1 162 ? -4.295 -9.387 8.179 1.00 7.50 162 GLN B O 1
ATOM 2381 N N . ALA B 1 163 ? -5.194 -9.890 6.174 1.00 8.25 163 ALA B N 1
ATOM 2382 C CA . ALA B 1 163 ? -3.936 -10.234 5.511 1.00 8.12 163 ALA B CA 1
ATOM 2383 C C . ALA B 1 163 ? -4.061 -10.018 4.021 1.00 7.79 163 ALA B C 1
ATOM 2384 O O . ALA B 1 163 ? -5.110 -10.308 3.425 1.00 7.64 163 ALA B O 1
ATOM 2386 N N . GLY B 1 164 ? -2.971 -9.548 3.424 1.00 7.54 164 GLY B N 1
ATOM 2387 C CA . GLY B 1 164 ? -2.853 -9.498 1.989 1.00 7.88 164 GLY B CA 1
ATOM 2388 C C . GLY B 1 164 ? -2.719 -10.883 1.397 1.00 8.05 164 GLY B C 1
ATOM 2389 O O . GLY B 1 164 ? -2.439 -11.848 2.090 1.00 7.54 164 GLY B O 1
ATOM 2390 N N . ASP B 1 165 ? -2.922 -10.977 0.092 1.00 8.79 165 ASP B N 1
ATOM 2391 C CA . ASP B 1 165 ? -2.920 -12.240 -0.619 1.00 9.30 165 ASP B CA 1
ATOM 2392 C C . ASP B 1 165 ? -1.663 -13.081 -0.422 1.00 10.07 165 ASP B C 1
ATOM 2393 O O . ASP B 1 165 ? -1.748 -14.279 -0.229 1.00 10.57 165 ASP B O 1
ATOM 2398 N N . LYS B 1 166 ? -0.499 -12.453 -0.469 1.00 10.99 166 LYS B N 1
ATOM 2399 C CA . LYS B 1 166 ? 0.736 -13.231 -0.318 1.00 12.58 166 LYS B CA 1
ATOM 2400 C C . LYS B 1 166 ? 0.781 -13.961 1.023 1.00 12.02 166 LYS B C 1
ATOM 2401 O O . LYS B 1 166 ? 0.972 -15.178 1.086 1.00 12.39 166 LYS B O 1
ATOM 2407 N N . ARG B 1 167 ? 0.508 -13.246 2.106 1.00 10.17 167 ARG B N 1
ATOM 2408 C CA . ARG B 1 167 ? 0.572 -13.882 3.415 1.00 10.84 167 ARG B CA 1
ATOM 2409 C C . ARG B 1 167 ? -0.621 -14.786 3.667 1.00 9.81 167 ARG B C 1
ATOM 2410 O O . ARG B 1 167 ? -0.510 -15.822 4.322 1.00 9.36 167 ARG B O 1
ATOM 2418 N N . TRP B 1 168 ? -1.780 -14.409 3.141 1.00 8.37 168 TRP B N 1
ATOM 2419 C CA . TRP B 1 168 ? -2.979 -15.236 3.303 1.00 8.78 168 TRP B CA 1
ATOM 2420 C C . TRP B 1 168 ? -2.752 -16.653 2.786 1.00 9.24 168 TRP B C 1
ATOM 2421 O O . TRP B 1 168 ? -3.252 -17.616 3.381 1.00 9.75 168 TRP B O 1
ATOM 2432 N N . PHE B 1 169 ? -1.969 -16.783 1.720 1.00 9.96 169 PHE B N 1
ATOM 2433 C CA . PHE B 1 169 ? -1.686 -18.098 1.147 1.00 10.75 169 PHE B CA 1
ATOM 2434 C C . PHE B 1 169 ? -0.315 -18.663 1.549 1.00 11.29 169 PHE B C 1
ATOM 2435 O O . PHE B 1 169 ? 0.117 -19.681 0.999 1.00 12.72 169 PHE B O 1
ATOM 2443 N N . LYS B 1 170 ? 0.371 -18.022 2.492 1.00 11.70 170 LYS B N 1
ATOM 2444 C CA . LYS B 1 170 ? 1.701 -18.480 2.910 1.00 12.59 170 LYS B CA 1
ATOM 2445 C C . LYS B 1 170 ? 1.856 -18.622 4.414 1.00 12.79 170 LYS B C 1
ATOM 2446 O O . LYS B 1 170 ? 2.977 -18.576 4.936 1.00 15.39 170 LYS B O 1
ATOM 2452 N N . GLY B 1 171 ? 0.748 -18.811 5.122 1.00 12.53 171 GLY B N 1
ATOM 2453 C CA . GLY B 1 171 ? 0.821 -19.169 6.525 1.00 12.70 171 GLY B CA 1
ATOM 2454 C C . GLY B 1 171 ? 0.141 -18.244 7.492 1.00 13.29 171 GLY B C 1
ATOM 2455 O O . GLY B 1 171 ? 0.069 -18.573 8.667 1.00 16.39 171 GLY B O 1
ATOM 2456 N N . ALA B 1 172 ? -0.371 -17.108 7.027 1.00 11.49 172 ALA B N 1
ATOM 2457 C CA . ALA B 1 172 ? -0.955 -16.143 7.978 1.00 10.63 172 ALA B CA 1
ATOM 2458 C C . ALA B 1 172 ? -2.410 -16.429 8.280 1.00 10.33 172 ALA B C 1
ATOM 2459 O O . ALA B 1 172 ? -2.956 -15.886 9.224 1.00 9.73 172 ALA B O 1
ATOM 2461 N N . ARG B 1 173 ? -3.054 -17.225 7.444 1.00 9.99 173 ARG B N 1
ATOM 2462 C CA . ARG B 1 173 ? -4.514 -17.378 7.524 1.00 10.02 173 ARG B CA 1
ATOM 2463 C C . ARG B 1 173 ? -5.007 -17.832 8.890 1.00 10.68 173 ARG B C 1
ATOM 2464 O O . ARG B 1 173 ? -5.935 -17.246 9.450 1.00 10.33 173 ARG B O 1
ATOM 2472 N N . LYS B 1 174 ? -4.396 -18.878 9.436 1.00 11.56 174 LYS B N 1
ATOM 2473 C CA . LYS B 1 174 ? -4.874 -19.437 10.704 1.00 13.77 174 LYS B CA 1
ATOM 2474 C C . LYS B 1 174 ? -4.877 -18.371 11.801 1.00 12.16 174 LYS B C 1
ATOM 2475 O O . LYS B 1 174 ? -5.848 -18.226 12.535 1.00 12.59 174 LYS B O 1
ATOM 2481 N N . GLY B 1 175 ? -3.794 -17.610 11.880 1.00 11.75 175 GLY B N 1
ATOM 2482 C CA . GLY B 1 175 ? -3.628 -16.585 12.908 1.00 11.44 175 GLY B CA 1
ATOM 2483 C C . GLY B 1 175 ? -4.575 -15.410 12.752 1.00 10.72 175 GLY B C 1
ATOM 2484 O O . GLY B 1 175 ? -5.090 -14.866 13.738 1.00 9.93 175 GLY B O 1
ATOM 2485 N N . VAL B 1 176 ? -4.798 -15.000 11.512 1.00 9.47 176 VAL B N 1
ATOM 2486 C CA . VAL B 1 176 ? -5.694 -13.892 11.211 1.00 9.73 176 VAL B CA 1
ATOM 2487 C C . VAL B 1 176 ? -7.123 -14.282 11.553 1.00 9.56 176 VAL B C 1
ATOM 2488 O O . VAL B 1 176 ? -7.863 -13.514 12.169 1.00 9.35 176 VAL B O 1
ATOM 2492 N N . GLU B 1 177 ? -7.524 -15.480 11.142 1.00 9.69 177 GLU B N 1
ATOM 2493 C CA . GLU B 1 177 ? -8.865 -15.975 11.453 1.00 10.17 177 GLU B CA 1
ATOM 2494 C C . GLU B 1 177 ? -9.066 -16.120 12.949 1.00 10.85 177 GLU B C 1
ATOM 2495 O O . GLU B 1 177 ? -10.137 -15.740 13.465 1.00 11.16 177 GLU B O 1
ATOM 2501 N N . LYS B 1 178 ? -8.062 -16.651 13.637 1.00 11.47 178 LYS B N 1
ATOM 2502 C CA . LYS B 1 178 ? -8.144 -16.830 15.108 1.00 13.00 178 LYS B CA 1
ATOM 2503 C C . LYS B 1 178 ? -8.236 -15.511 15.857 1.00 11.99 178 LYS B C 1
ATOM 2504 O O . LYS B 1 178 ? -8.990 -15.392 16.836 1.00 11.00 178 LYS B O 1
ATOM 2510 N N . ALA B 1 179 ? -7.484 -14.519 15.402 1.00 11.15 179 ALA B N 1
ATOM 2511 C CA . ALA B 1 179 ? -7.522 -13.212 16.043 1.00 10.75 179 ALA B CA 1
ATOM 2512 C C . ALA B 1 179 ? -8.951 -12.659 16.030 1.00 10.74 179 ALA B C 1
ATOM 2513 O O . ALA B 1 179 ? -9.504 -12.281 17.066 1.00 11.27 179 ALA B O 1
ATOM 2515 N N . ALA B 1 180 ? -9.568 -12.650 14.864 1.00 10.55 180 ALA B N 1
ATOM 2516 C CA . ALA B 1 180 ? -10.933 -12.126 14.749 1.00 10.90 180 ALA B CA 1
ATOM 2517 C C . ALA B 1 180 ? -11.921 -13.012 15.508 1.00 10.89 180 ALA B C 1
ATOM 2518 O O . ALA B 1 180 ? -12.815 -12.509 16.180 1.00 11.85 180 ALA B O 1
ATOM 2520 N N . ALA B 1 181 ? -11.765 -14.328 15.406 1.00 11.06 181 ALA B N 1
ATOM 2521 C CA . ALA B 1 181 ? -12.723 -15.263 16.016 1.00 11.48 181 ALA B CA 1
ATOM 2522 C C . ALA B 1 181 ? -12.703 -15.175 17.533 1.00 11.02 181 ALA B C 1
ATOM 2523 O O . ALA B 1 181 ? -13.728 -15.392 18.192 1.00 12.97 181 ALA B O 1
ATOM 2525 N N . SER B 1 182 ? -11.536 -14.852 18.076 1.00 9.90 182 SER B N 1
ATOM 2526 C CA . SER B 1 182 ? -11.316 -14.865 19.529 1.00 9.97 182 SER B CA 1
ATOM 2527 C C . SER B 1 182 ? -11.855 -13.629 20.225 1.00 10.21 182 SER B C 1
ATOM 2528 O O . SER B 1 182 ? -11.968 -13.598 21.448 1.00 10.91 182 SER B O 1
ATOM 2531 N N . PHE B 1 183 ? -12.170 -12.603 19.451 1.00 9.78 183 PHE B N 1
ATOM 2532 C CA . PHE B 1 183 ? -12.615 -11.325 20.007 1.00 9.23 183 PHE B CA 1
ATOM 2533 C C . PHE B 1 183 ? -13.852 -11.510 20.863 1.00 9.24 183 PHE B C 1
ATOM 2534 O O . PHE B 1 183 ? -14.855 -12.031 20.402 1.00 10.46 183 PHE B O 1
ATOM 2542 N N . SER B 1 184 ? -13.777 -11.068 22.114 1.00 9.38 184 SER B N 1
ATOM 2543 C CA . SER B 1 184 ? -14.851 -11.302 23.069 1.00 10.51 184 SER B CA 1
ATOM 2544 C C . SER B 1 184 ? -15.054 -10.059 23.910 1.00 11.37 184 SER B C 1
ATOM 2545 O O . SER B 1 184 ? -14.081 -9.466 24.386 1.00 11.23 184 SER B O 1
ATOM 2548 N N . VAL B 1 185 ? -16.309 -9.685 24.107 1.00 11.98 185 VAL B N 1
ATOM 2549 C CA . VAL B 1 185 ? -16.641 -8.492 24.855 1.00 13.40 185 VAL B CA 1
ATOM 2550 C C . VAL B 1 185 ? -17.419 -8.891 26.108 1.00 16.06 185 VAL B C 1
ATOM 2551 O O . VAL B 1 185 ? -18.439 -9.586 26.025 1.00 18.09 185 VAL B O 1
ATOM 2555 N N . ALA B 1 186 ? -16.943 -8.425 27.255 1.00 18.25 186 ALA B N 1
ATOM 2556 C CA . ALA B 1 186 ? -17.557 -8.803 28.539 1.00 22.21 186 ALA B CA 1
ATOM 2557 C C . ALA B 1 186 ? -18.952 -8.186 28.688 1.00 24.39 186 ALA B C 1
ATOM 2558 O O . ALA B 1 186 ? -19.234 -7.123 28.125 1.00 28.25 186 ALA B O 1
#

B-factor: mean 16.71, std 8.93, range [6.95, 54.98]

Solvent-accessible surface area: 17280 Å² total; per-residue (Å²): 147,129,86,14,68,81,58,109,20,118,31,6,113,3,52,0,16,41,168,20,72,92,15,180,10,94,80,20,101,35,18,62,8,11,26,33,20,101,160,38,48,69,1,4,0,0,0,0,24,39,123,24,109,58,177,34,1,64,96,26,24,46,18,87,97,0,17,79,98,6,47,81,2,10,33,138,42,38,178,79,53,212,107,192,118,59,115,3,14,42,72,46,88,46,92,126,44,56,65,52,96,79,149,75,47,45,12,6,41,2,33,0,42,2,66,24,41,43,11,35,102,28,2,51,17,2,12,2,10,0,0,9,14,129,40,63,5,8,0,0,4,0,13,0,12,39,127,64,13,147,149,65,14,118,132,12,0,68,86,0,5,77,24,7,38,8,108,168,127,91,19,67,86,52,118,24,118,34,11,119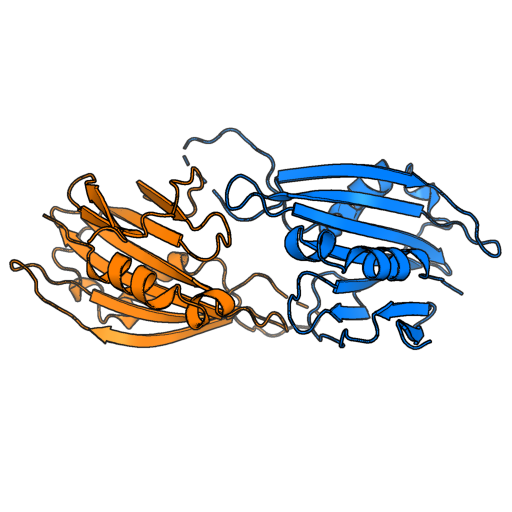,4,55,0,17,50,182,25,71,91,7,180,18,91,67,17,92,35,18,65,4,13,29,0,21,56,159,34,16,69,0,5,0,0,0,0,26,38,123,21,100,61,159,33,0,56,106,25,25,45,17,87,98,0,15,76,96,6,48,73,3,12,36,146,42,36,178,80,59,214,114,188,44,102,5,12,45,71,44,86,45,96,87,42,47,62,55,92,81,148,74,45,54,13,6,35,1,28,0,43,2,72,20,18,84,17,42,115,35,2,48,18,3,12,2,10,0,0,7,16,125,31,74,5,13,0,0,4,0,14,0,11,41,121,68,14,149,151,64,13,120,128,13,0,68,76,0,5,80,21,5,37,12,110

CATH classification: 3.40.1000.10

Foldseek 3Di:
DQQWDWDDDDQKIFTAGPQWAWDPDDQDPQKDTKIAHPVDRQFIKTKGKDFAPDPKPCVCPDPVSVCVVVVVVVPAADDPDDDVDDFHWDDKDWPDWDWDQDPNFTKIWTWIWTFGDPDPRWIKIWIWIWIDDDRMIMIMIGMDIPVVCVVPSVVRSVRRRVGMDGD/DVQWDWADDDQKIFTAGPQWAWDPDDQDPQKDTKTANPVDRQFIKIKGKDFDPDPKQCVCPDPVSSCVVVVCVVPAADDPDDDVWPHWDDKDWPDWDWDQDPNWTKIWTWIWTAIDDPRGKIKIWIWIWIDDDRMIMIMIGMHIPVVCVVPCVVRSVRRRVGMDGD